Protein AF-A0A6F9AV21-F1 (afdb_monomer_lite)

Structure (mmCIF, N/CA/C/O backbone):
data_AF-A0A6F9AV21-F1
#
_entry.id   AF-A0A6F9AV21-F1
#
loop_
_atom_site.group_PDB
_atom_site.id
_atom_site.type_symbol
_atom_site.label_atom_id
_atom_site.label_alt_id
_atom_site.label_comp_id
_atom_site.label_asym_id
_atom_site.label_entity_id
_atom_site.label_seq_id
_atom_site.pdbx_PDB_ins_code
_atom_site.Cartn_x
_atom_site.Cartn_y
_atom_site.Cartn_z
_atom_site.occupancy
_atom_site.B_iso_or_equiv
_atom_site.auth_seq_id
_atom_site.auth_comp_id
_atom_site.auth_asym_id
_atom_site.auth_atom_id
_atom_site.pdbx_PDB_model_num
ATOM 1 N N . MET A 1 1 ? -43.110 -7.320 54.126 1.00 78.69 1 MET A N 1
ATOM 2 C CA . MET A 1 1 ? -41.874 -6.763 53.554 1.00 78.69 1 MET A CA 1
ATOM 3 C C . MET A 1 1 ? -41.654 -5.398 54.176 1.00 78.69 1 MET A C 1
ATOM 5 O O . MET A 1 1 ? -42.563 -4.575 54.116 1.00 78.69 1 MET A O 1
ATOM 9 N N . SER A 1 2 ? -40.534 -5.196 54.860 1.00 97.38 2 SER A N 1
ATOM 10 C CA . SER A 1 2 ? -40.209 -3.918 55.500 1.00 97.38 2 SER A CA 1
ATOM 11 C C . SER A 1 2 ? -39.688 -2.902 54.476 1.00 97.38 2 SER A C 1
ATOM 13 O O . SER A 1 2 ? -39.210 -3.271 53.403 1.00 97.38 2 SER A O 1
ATOM 15 N N . LEU A 1 3 ? -39.751 -1.610 54.810 1.00 96.94 3 LEU A N 1
ATOM 16 C CA . LEU A 1 3 ? -39.153 -0.553 53.987 1.00 96.94 3 LEU A CA 1
ATOM 17 C C . LEU A 1 3 ? -37.653 -0.802 53.744 1.00 96.94 3 LEU A C 1
ATOM 19 O O . LEU A 1 3 ? -37.166 -0.593 52.637 1.00 96.94 3 LEU A O 1
ATOM 23 N N . LEU A 1 4 ? -36.947 -1.296 54.763 1.00 97.00 4 LEU A N 1
ATOM 24 C CA . LEU A 1 4 ? -35.523 -1.614 54.685 1.00 97.00 4 LEU A CA 1
ATOM 25 C C . LEU A 1 4 ? -35.242 -2.749 53.687 1.00 97.00 4 LEU A C 1
ATOM 27 O O . LEU A 1 4 ? -34.325 -2.646 52.880 1.00 97.00 4 LEU A O 1
ATOM 31 N N . GLU A 1 5 ? -36.057 -3.808 53.695 1.00 97.06 5 GLU A N 1
ATOM 32 C CA . GLU A 1 5 ? -35.946 -4.901 52.716 1.00 97.06 5 GLU A CA 1
ATOM 33 C C . GLU A 1 5 ? -36.140 -4.395 51.282 1.00 97.06 5 GLU A C 1
ATOM 35 O O . GLU A 1 5 ? -35.389 -4.768 50.385 1.00 97.06 5 GLU A O 1
ATOM 40 N N . MET A 1 6 ? -37.111 -3.505 51.061 1.00 97.75 6 MET A N 1
ATOM 41 C CA . MET A 1 6 ? -37.346 -2.914 49.743 1.00 97.75 6 MET A CA 1
ATOM 42 C C . MET A 1 6 ? -36.162 -2.057 49.282 1.00 97.75 6 MET A C 1
ATOM 44 O O . MET A 1 6 ? -35.741 -2.170 48.133 1.00 97.75 6 MET A O 1
ATOM 48 N N . GLN A 1 7 ? -35.598 -1.236 50.171 1.00 97.81 7 GLN A N 1
ATOM 49 C CA . GLN A 1 7 ? -34.411 -0.431 49.872 1.00 97.81 7 GLN A CA 1
ATOM 50 C C . GLN A 1 7 ? -33.212 -1.310 49.506 1.00 97.81 7 GLN A C 1
ATOM 52 O O . GLN A 1 7 ? -32.569 -1.060 48.489 1.00 97.81 7 GLN A O 1
ATOM 57 N N . ASN A 1 8 ? -32.959 -2.377 50.267 1.00 98.00 8 ASN A N 1
ATOM 58 C CA . ASN A 1 8 ? -31.874 -3.315 49.978 1.00 98.00 8 ASN A CA 1
ATOM 59 C C . ASN A 1 8 ? -32.056 -4.005 48.620 1.00 98.00 8 ASN A C 1
ATOM 61 O O . ASN A 1 8 ? -31.099 -4.111 47.857 1.00 98.00 8 ASN A O 1
ATOM 65 N N . ASN A 1 9 ? -33.284 -4.410 48.281 1.00 97.69 9 ASN A N 1
ATOM 66 C CA . ASN A 1 9 ? -33.585 -5.011 46.981 1.00 97.69 9 ASN A CA 1
ATOM 67 C C . ASN A 1 9 ? -33.340 -4.033 45.823 1.00 97.69 9 ASN A C 1
ATOM 69 O O . ASN A 1 9 ? -32.794 -4.424 44.793 1.00 97.69 9 ASN A O 1
ATOM 73 N N . ILE A 1 10 ? -33.718 -2.760 45.992 1.00 98.06 10 ILE A N 1
ATOM 74 C CA . ILE A 1 10 ? -33.465 -1.712 44.994 1.00 98.06 10 ILE A CA 1
ATOM 75 C C . ILE A 1 10 ? -31.961 -1.502 44.816 1.00 98.06 10 ILE A C 1
ATOM 77 O O . ILE A 1 10 ? -31.485 -1.483 43.683 1.00 98.06 10 ILE A O 1
ATOM 81 N N . VAL A 1 11 ? -31.212 -1.377 45.916 1.00 98.38 11 VAL A N 1
ATOM 82 C CA . VAL A 1 11 ? -29.755 -1.196 45.872 1.00 98.38 11 VAL A CA 1
ATOM 83 C C . VAL A 1 11 ? -29.091 -2.381 45.174 1.00 98.38 11 VAL A C 1
ATOM 85 O O . VAL A 1 11 ? -28.347 -2.163 44.227 1.00 98.38 11 VAL A O 1
ATOM 88 N N . MET A 1 12 ? -29.424 -3.620 45.547 1.00 98.38 12 MET A N 1
ATOM 89 C CA . MET A 1 12 ? -28.892 -4.817 44.885 1.00 98.38 12 MET A CA 1
ATOM 90 C C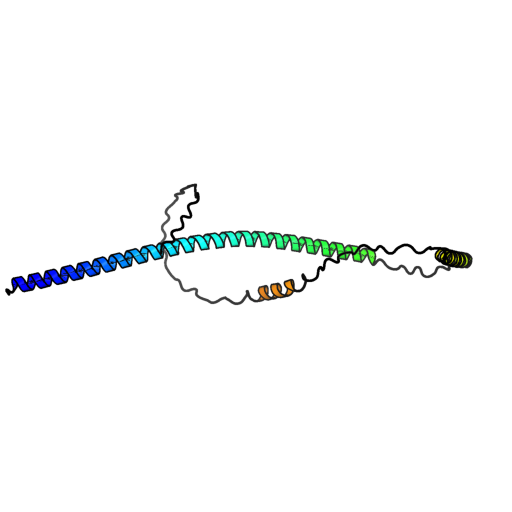 . MET A 1 12 ? -29.169 -4.834 43.380 1.00 98.38 12 MET A C 1
ATOM 92 O O . MET A 1 12 ? -28.268 -5.125 42.596 1.00 98.38 12 MET A O 1
ATOM 96 N N . LEU A 1 13 ? -30.404 -4.528 42.968 1.00 98.44 13 LEU A N 1
ATOM 97 C CA . LEU A 1 13 ? -30.773 -4.528 41.554 1.00 98.44 13 LEU A CA 1
ATOM 98 C C . LEU A 1 13 ? -30.010 -3.453 40.772 1.00 98.44 13 LEU A C 1
ATOM 100 O O . LEU A 1 13 ? -29.558 -3.710 39.657 1.00 98.44 13 LEU A O 1
ATOM 104 N N . LEU A 1 14 ? -29.869 -2.257 41.348 1.00 98.44 14 LEU A N 1
ATOM 105 C CA . LEU A 1 14 ? -29.117 -1.169 40.731 1.00 98.44 14 LEU A CA 1
ATOM 106 C C . LEU A 1 14 ? -27.631 -1.507 40.631 1.00 98.44 14 LEU A C 1
ATOM 108 O O . LEU A 1 14 ? -27.069 -1.325 39.558 1.00 98.44 14 LEU A O 1
ATOM 112 N N . THR A 1 15 ? -27.024 -2.049 41.689 1.00 98.50 15 THR A N 1
ATOM 113 C CA . THR A 1 15 ? -25.628 -2.506 41.672 1.00 98.50 15 THR A CA 1
ATOM 114 C C . THR A 1 15 ? -25.417 -3.553 40.582 1.00 98.50 15 THR A C 1
ATOM 116 O O . THR A 1 15 ? -24.587 -3.343 39.707 1.00 98.50 15 THR A O 1
ATOM 119 N N . ALA A 1 16 ? -26.258 -4.591 40.520 1.00 98.38 16 ALA A N 1
ATOM 120 C CA . ALA A 1 16 ? -26.156 -5.617 39.481 1.00 98.38 16 ALA A CA 1
ATOM 121 C C . ALA A 1 16 ? -26.284 -5.040 38.058 1.00 98.38 16 ALA A C 1
ATOM 123 O O . ALA A 1 16 ? -25.576 -5.456 37.144 1.00 98.38 16 ALA A O 1
ATOM 124 N N . LYS A 1 17 ? -27.171 -4.055 37.854 1.00 98.44 17 LYS A N 1
ATOM 125 C CA . LYS A 1 17 ? -27.321 -3.373 36.559 1.00 98.44 17 LYS A CA 1
ATOM 126 C C . LYS A 1 17 ? -26.163 -2.433 36.231 1.00 98.44 17 LYS A C 1
ATOM 128 O O . LYS A 1 17 ? -25.897 -2.211 35.051 1.00 98.44 17 LYS A O 1
ATOM 133 N N . MET A 1 18 ? -25.519 -1.847 37.236 1.00 98.56 18 MET A N 1
ATOM 134 C CA . MET A 1 18 ? -24.313 -1.041 37.058 1.00 98.56 18 MET A CA 1
ATOM 135 C C . MET A 1 18 ? -23.135 -1.922 36.653 1.00 98.56 18 MET A C 1
ATOM 137 O O . MET A 1 18 ? -22.461 -1.577 35.686 1.00 98.56 18 MET A O 1
ATOM 141 N N . ASP A 1 19 ? -22.961 -3.067 37.311 1.00 98.38 19 ASP A N 1
ATOM 142 C CA . ASP A 1 19 ? -21.905 -4.035 37.003 1.00 98.38 19 ASP A CA 1
ATOM 143 C C . ASP A 1 19 ? -22.076 -4.594 35.581 1.00 98.38 19 ASP A C 1
ATOM 145 O O . ASP A 1 19 ? -21.169 -4.484 34.764 1.00 98.38 19 ASP A O 1
ATOM 149 N N . GLU A 1 20 ? -23.288 -5.033 35.211 1.00 98.62 20 GLU A N 1
ATOM 150 C CA . GLU A 1 20 ? -23.596 -5.517 33.851 1.00 98.62 20 GLU A CA 1
ATOM 151 C C . GLU A 1 20 ? -23.260 -4.474 32.765 1.00 98.62 20 GLU A C 1
ATOM 153 O O . GLU A 1 20 ? -22.765 -4.803 31.684 1.00 98.62 20 GLU A O 1
ATOM 158 N N . ARG A 1 21 ? -23.524 -3.189 33.039 1.00 98.31 21 ARG A N 1
ATOM 159 C CA . ARG A 1 21 ? -23.184 -2.097 32.114 1.00 98.31 21 ARG A CA 1
ATOM 160 C C . ARG A 1 21 ? -21.688 -1.811 32.076 1.00 98.31 21 ARG A C 1
ATOM 162 O O . ARG A 1 21 ? -21.190 -1.472 31.003 1.00 98.31 21 ARG A O 1
ATOM 169 N N . ALA A 1 22 ? -21.003 -1.895 33.213 1.00 98.62 22 ALA A N 1
ATOM 170 C CA . ALA A 1 22 ? -19.563 -1.696 33.300 1.00 98.62 22 ALA A CA 1
ATOM 171 C C . ALA A 1 22 ? -18.825 -2.778 32.501 1.00 98.62 22 ALA A C 1
ATOM 173 O O . ALA A 1 22 ? -18.025 -2.433 31.631 1.00 98.62 22 ALA A O 1
ATOM 174 N N . ASP A 1 23 ? -19.200 -4.045 32.685 1.00 98.25 23 ASP A N 1
ATOM 175 C CA . ASP A 1 23 ? -18.655 -5.185 31.941 1.00 98.25 23 ASP A CA 1
ATOM 176 C C . ASP A 1 23 ? -18.888 -5.021 30.430 1.00 98.25 23 ASP A C 1
ATOM 178 O O . ASP A 1 23 ? -17.973 -5.146 29.613 1.00 98.25 23 ASP A O 1
ATOM 182 N N . GLY A 1 24 ? -20.113 -4.647 30.036 1.00 98.56 24 GLY A N 1
ATOM 183 C CA . GLY A 1 24 ? -20.448 -4.407 28.632 1.00 98.56 24 GLY A CA 1
ATOM 184 C C . GLY A 1 24 ? -19.649 -3.259 27.998 1.00 98.56 24 GLY A C 1
ATOM 185 O O . GLY A 1 24 ? -19.309 -3.317 26.810 1.00 98.56 24 GLY A O 1
ATOM 186 N N . LEU A 1 25 ? -19.334 -2.217 28.774 1.00 98.62 25 LEU A N 1
ATOM 187 C CA . LEU A 1 25 ? -18.497 -1.108 28.321 1.00 98.62 25 LEU A CA 1
ATOM 188 C C . LEU A 1 25 ? -17.034 -1.536 28.185 1.00 98.62 25 LEU A C 1
ATOM 190 O O . LEU A 1 25 ? -16.413 -1.223 27.168 1.00 98.62 25 LEU A O 1
ATOM 194 N N . GLU A 1 26 ? -16.499 -2.275 29.156 1.00 98.62 26 GLU A N 1
ATOM 195 C CA . GLU A 1 26 ? -15.137 -2.813 29.109 1.00 98.62 26 GLU A CA 1
ATOM 196 C C . GLU A 1 26 ? -14.935 -3.698 27.871 1.00 98.62 26 GLU A C 1
ATOM 198 O O . GLU A 1 26 ? -13.984 -3.508 27.108 1.00 98.62 26 GLU A O 1
ATOM 203 N N . ASP A 1 27 ? -15.890 -4.582 27.582 1.00 98.62 27 ASP A N 1
ATOM 204 C CA 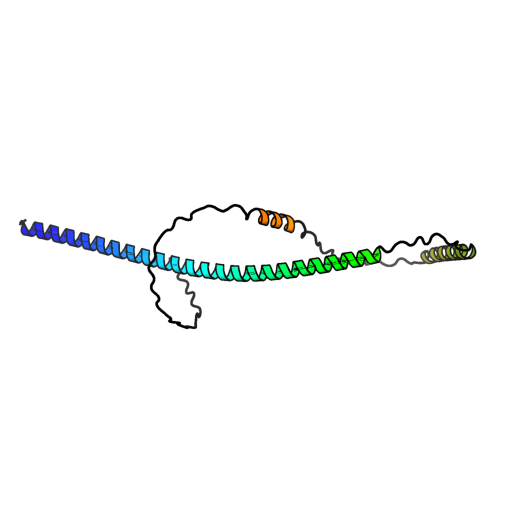. ASP A 1 27 ? -15.866 -5.433 26.393 1.00 98.62 27 ASP A CA 1
ATOM 205 C C . ASP A 1 27 ?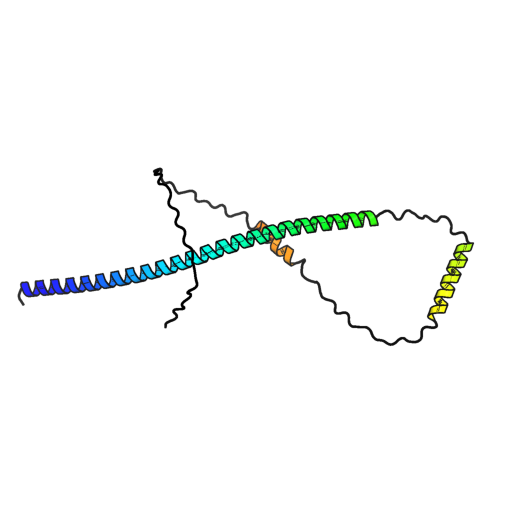 -15.914 -4.647 25.081 1.00 98.62 27 ASP A C 1
ATOM 207 O O . ASP A 1 27 ? -15.299 -5.030 24.077 1.00 98.62 27 ASP A O 1
ATOM 211 N N . MET A 1 28 ? -16.666 -3.549 25.050 1.00 98.69 28 MET A N 1
ATOM 212 C CA . MET A 1 28 ? -16.718 -2.672 23.886 1.00 98.69 28 MET A CA 1
ATOM 213 C C . MET A 1 28 ? -15.394 -1.933 23.687 1.00 98.69 28 MET A C 1
ATOM 215 O O . MET A 1 28 ? -14.875 -1.909 22.569 1.00 98.69 28 MET A O 1
ATOM 219 N N . VAL A 1 29 ? -14.831 -1.377 24.762 1.00 98.69 29 VAL A N 1
ATOM 220 C CA . VAL A 1 29 ? -13.538 -0.683 24.747 1.00 98.69 29 VAL A CA 1
ATOM 221 C C . VAL A 1 29 ? -12.443 -1.637 24.287 1.00 98.69 29 VAL A C 1
ATOM 223 O O . VAL A 1 29 ? -11.738 -1.327 23.330 1.00 98.69 29 VAL A O 1
ATOM 226 N N . ARG A 1 30 ? -12.366 -2.840 24.865 1.00 98.69 30 ARG A N 1
ATOM 227 C CA . ARG A 1 30 ? -11.398 -3.878 24.488 1.00 98.69 30 ARG A CA 1
ATOM 228 C C . ARG A 1 30 ? -11.474 -4.224 23.000 1.00 98.69 30 ARG A C 1
ATOM 230 O O . ARG A 1 30 ? -10.456 -4.205 22.309 1.00 98.69 30 ARG A O 1
ATOM 237 N N . ARG A 1 31 ? -12.679 -4.484 22.477 1.00 98.62 31 ARG A N 1
ATOM 238 C CA . ARG A 1 31 ? -12.877 -4.784 21.046 1.00 98.62 31 ARG A CA 1
ATOM 239 C C . ARG A 1 31 ? -12.484 -3.615 20.145 1.00 98.62 31 ARG A C 1
ATOM 241 O O . ARG A 1 31 ? -11.898 -3.843 19.088 1.00 98.62 31 ARG A O 1
ATOM 248 N N . ASN A 1 32 ? -12.795 -2.384 20.541 1.00 98.69 32 ASN A N 1
ATOM 249 C CA . ASN A 1 32 ? -12.418 -1.199 19.775 1.00 98.69 32 ASN A CA 1
ATOM 250 C C . ASN A 1 32 ? -10.901 -0.990 19.770 1.00 98.69 32 ASN A C 1
ATOM 252 O O . ASN A 1 32 ? -10.346 -0.742 18.704 1.00 98.69 32 ASN A O 1
ATOM 256 N N . THR A 1 33 ? -10.221 -1.176 20.902 1.00 98.75 33 THR A N 1
ATOM 257 C CA . THR A 1 33 ? -8.755 -1.113 20.985 1.00 98.75 33 THR A CA 1
ATOM 258 C C . THR A 1 33 ? -8.103 -2.113 20.032 1.00 98.75 33 THR A C 1
ATOM 260 O O . THR A 1 33 ? -7.281 -1.720 19.207 1.00 98.75 33 THR A O 1
ATOM 263 N N . MET A 1 34 ? -8.543 -3.377 20.045 1.00 98.44 34 MET A N 1
ATOM 264 C CA . MET A 1 34 ? -8.014 -4.407 19.139 1.00 98.44 34 MET A CA 1
ATOM 265 C C . MET A 1 34 ? -8.216 -4.053 17.657 1.00 98.44 34 MET A C 1
ATOM 267 O O . MET A 1 34 ? -7.316 -4.247 16.840 1.00 98.44 34 MET A O 1
ATOM 271 N N . LYS A 1 35 ? -9.388 -3.513 17.293 1.00 98.75 35 LYS A N 1
ATOM 272 C CA . LYS A 1 35 ? -9.663 -3.065 15.917 1.00 98.75 35 LYS A CA 1
ATOM 273 C C . LYS A 1 35 ? -8.767 -1.897 15.510 1.00 98.75 35 LYS A C 1
ATOM 275 O O . LYS A 1 35 ? -8.217 -1.921 14.413 1.00 98.75 35 LYS A O 1
ATOM 280 N N . THR A 1 36 ? -8.590 -0.909 16.385 1.00 98.69 36 THR A N 1
ATOM 281 C CA . THR A 1 36 ? -7.701 0.234 16.144 1.00 98.69 36 THR A CA 1
ATOM 282 C C . THR A 1 36 ? -6.256 -0.219 15.948 1.00 98.69 36 THR A C 1
ATOM 284 O O . THR A 1 36 ? -5.601 0.223 15.009 1.00 98.69 36 THR A O 1
ATOM 287 N N . GLU A 1 37 ? -5.762 -1.156 16.759 1.00 98.69 37 GLU A N 1
ATOM 288 C CA . GLU A 1 37 ? -4.418 -1.720 16.589 1.00 98.69 37 GLU A CA 1
ATOM 289 C C . GLU A 1 37 ? -4.251 -2.467 15.260 1.00 98.69 37 GLU A C 1
ATOM 291 O O . GLU A 1 37 ? -3.222 -2.327 14.595 1.00 98.69 37 GLU A O 1
ATOM 296 N N . ALA A 1 38 ? -5.255 -3.242 14.844 1.00 98.56 38 ALA A N 1
ATOM 297 C CA . ALA A 1 38 ? -5.236 -3.933 13.555 1.00 98.56 38 ALA A CA 1
ATOM 298 C C . ALA A 1 38 ? -5.226 -2.946 12.373 1.00 98.56 38 ALA A C 1
ATOM 300 O O . ALA A 1 38 ? -4.477 -3.137 11.408 1.00 98.56 38 ALA A O 1
ATOM 301 N N . ILE A 1 39 ? -6.011 -1.868 12.465 1.00 98.69 39 ILE A N 1
ATOM 302 C CA . ILE A 1 39 ? -6.018 -0.785 11.474 1.00 98.69 39 ILE A CA 1
ATOM 303 C C . ILE A 1 39 ? -4.649 -0.101 11.430 1.00 98.69 39 ILE A C 1
ATOM 305 O O . ILE A 1 39 ? -4.093 0.038 10.345 1.00 98.69 39 ILE A O 1
ATOM 309 N N . ASN A 1 40 ? -4.062 0.246 12.579 1.00 98.62 40 ASN A N 1
ATOM 310 C CA . ASN A 1 40 ? -2.742 0.882 12.643 1.00 98.62 40 ASN A CA 1
ATOM 311 C C . ASN A 1 40 ? -1.661 0.024 11.973 1.00 98.62 40 ASN A C 1
ATOM 313 O O . ASN A 1 40 ? -0.922 0.519 11.128 1.00 98.62 40 ASN A O 1
ATOM 317 N N . LYS A 1 41 ? -1.630 -1.286 12.256 1.00 98.69 41 LYS A N 1
ATOM 318 C CA . LYS A 1 41 ? -0.698 -2.218 11.595 1.00 98.69 41 LYS A CA 1
ATOM 319 C C . LYS A 1 41 ? -0.895 -2.263 10.077 1.00 98.69 41 LYS A C 1
ATOM 321 O O . LYS A 1 41 ? 0.080 -2.327 9.332 1.00 98.69 41 LYS A O 1
ATOM 326 N N . SER A 1 42 ? -2.145 -2.218 9.617 1.00 98.69 42 SER A N 1
ATOM 327 C CA . SER A 1 42 ? -2.469 -2.210 8.185 1.00 98.69 42 SER A CA 1
ATOM 328 C C . SER A 1 42 ? -2.021 -0.909 7.512 1.00 98.69 42 SER A C 1
ATOM 330 O O . SER A 1 42 ? -1.452 -0.943 6.423 1.00 98.69 42 SER A O 1
ATOM 332 N N . VAL A 1 43 ? -2.218 0.235 8.174 1.00 98.69 43 VAL A N 1
ATOM 333 C CA . VAL A 1 43 ? -1.757 1.550 7.704 1.00 98.69 43 VAL A CA 1
ATOM 334 C C . VAL A 1 43 ? -0.231 1.599 7.623 1.00 98.69 43 VAL A C 1
ATOM 336 O O . VAL A 1 43 ? 0.307 2.043 6.609 1.00 98.69 43 VAL A O 1
ATOM 339 N N . ASP A 1 44 ? 0.471 1.094 8.638 1.00 98.50 44 ASP A N 1
ATOM 340 C CA . ASP A 1 44 ? 1.936 1.026 8.646 1.00 98.50 44 ASP A CA 1
ATOM 341 C C . ASP A 1 44 ? 2.473 0.164 7.499 1.00 98.50 44 ASP A C 1
ATOM 343 O O . ASP A 1 44 ? 3.432 0.550 6.824 1.00 98.50 44 ASP A O 1
ATOM 347 N N . PHE A 1 45 ? 1.833 -0.981 7.241 1.00 98.62 45 PHE A N 1
ATOM 348 C CA . PHE A 1 45 ? 2.176 -1.855 6.121 1.00 98.62 45 PHE A CA 1
ATOM 349 C C . PHE A 1 45 ? 1.990 -1.146 4.773 1.00 98.62 45 PHE A C 1
ATOM 351 O O . PHE A 1 45 ? 2.936 -1.060 3.990 1.00 98.62 45 PHE A O 1
ATOM 358 N N . ILE A 1 46 ? 0.811 -0.565 4.528 1.00 98.69 46 ILE A N 1
ATOM 359 C CA . ILE A 1 46 ? 0.509 0.158 3.281 1.00 98.69 46 ILE A CA 1
ATOM 360 C C . ILE A 1 46 ? 1.474 1.336 3.086 1.00 98.69 46 ILE A C 1
ATOM 362 O O . ILE A 1 46 ? 1.965 1.564 1.983 1.00 98.69 46 ILE A O 1
ATOM 366 N N . SER A 1 47 ? 1.796 2.067 4.155 1.00 98.69 47 SER A N 1
ATOM 367 C CA . SER A 1 47 ? 2.778 3.157 4.127 1.00 98.69 47 SER A CA 1
ATOM 368 C C . SER A 1 47 ? 4.173 2.667 3.717 1.00 98.69 47 SER A C 1
ATOM 370 O O . SER A 1 47 ? 4.874 3.346 2.961 1.00 98.69 47 SER A O 1
ATOM 372 N N . GLY A 1 48 ? 4.571 1.475 4.171 1.00 98.62 48 GLY A N 1
ATOM 373 C CA . GLY A 1 48 ? 5.786 0.793 3.726 1.00 98.62 48 GLY A CA 1
ATOM 374 C C . GLY A 1 48 ? 5.770 0.487 2.226 1.00 98.62 48 GLY A C 1
ATOM 375 O O . GLY A 1 48 ? 6.681 0.906 1.511 1.00 98.62 48 GLY A O 1
ATOM 376 N N . GLU A 1 49 ? 4.708 -0.152 1.738 1.00 98.62 49 GLU A N 1
ATOM 377 C CA . GLU A 1 49 ? 4.552 -0.513 0.322 1.00 98.62 49 GLU A CA 1
ATOM 378 C C . GLU A 1 49 ? 4.560 0.716 -0.598 1.00 98.62 49 GLU A C 1
ATOM 380 O O . GLU A 1 49 ? 5.243 0.731 -1.622 1.00 98.62 49 GLU A O 1
ATOM 385 N N . VAL A 1 50 ? 3.884 1.802 -0.205 1.00 98.62 50 VAL A N 1
ATOM 386 C CA . VAL A 1 50 ? 3.880 3.067 -0.960 1.00 98.62 50 VAL A CA 1
ATOM 387 C C . VAL A 1 50 ? 5.285 3.669 -1.058 1.00 98.62 50 VAL A C 1
ATOM 389 O O . VAL A 1 50 ? 5.659 4.203 -2.105 1.00 98.62 50 VAL A O 1
ATOM 392 N N . LYS A 1 51 ? 6.095 3.585 0.006 1.00 98.69 51 LYS A N 1
ATOM 393 C CA . LYS A 1 51 ? 7.487 4.064 -0.021 1.00 98.69 51 LYS A CA 1
ATOM 394 C C . LYS A 1 51 ? 8.349 3.228 -0.965 1.00 98.69 51 LYS A C 1
ATOM 396 O O . LYS A 1 51 ? 9.120 3.811 -1.730 1.00 98.69 51 LYS A O 1
ATOM 401 N N . THR A 1 52 ? 8.198 1.905 -0.940 1.00 98.50 52 THR A N 1
ATOM 402 C CA . THR A 1 52 ? 8.889 0.989 -1.860 1.00 98.50 52 THR A CA 1
ATOM 403 C C . THR A 1 52 ? 8.507 1.294 -3.306 1.00 98.50 52 THR A C 1
ATOM 405 O O . THR A 1 52 ? 9.383 1.588 -4.120 1.00 98.50 52 THR A O 1
ATOM 408 N N . LEU A 1 53 ? 7.206 1.374 -3.601 1.00 98.69 53 LEU A N 1
ATOM 409 C CA . LEU A 1 53 ? 6.694 1.684 -4.935 1.00 98.69 53 LEU A CA 1
ATOM 410 C C . LEU A 1 53 ? 7.202 3.038 -5.448 1.00 98.69 53 LEU A C 1
ATOM 412 O O . LEU A 1 53 ? 7.603 3.160 -6.603 1.00 98.69 53 LEU A O 1
ATOM 416 N N . LYS A 1 54 ? 7.254 4.060 -4.584 1.00 98.69 54 LYS A N 1
ATOM 417 C CA . LYS A 1 54 ? 7.821 5.371 -4.931 1.00 98.69 54 LYS A CA 1
ATOM 418 C C . LYS A 1 54 ? 9.312 5.285 -5.272 1.00 98.69 54 LYS A C 1
ATOM 420 O O . LYS A 1 54 ? 9.776 6.028 -6.135 1.00 98.69 54 LYS A O 1
ATOM 425 N N . SER A 1 55 ? 10.074 4.422 -4.599 1.00 98.62 55 SER A N 1
ATOM 426 C CA . SER A 1 55 ? 11.485 4.196 -4.930 1.00 98.62 55 SER A CA 1
ATOM 427 C C . SER A 1 55 ? 11.638 3.511 -6.284 1.00 98.62 55 SER A C 1
ATOM 429 O O . SER A 1 55 ? 12.469 3.943 -7.080 1.00 98.62 55 SER A O 1
ATOM 431 N N . ASP A 1 56 ? 10.828 2.495 -6.567 1.00 98.44 56 ASP A N 1
ATOM 432 C CA . ASP A 1 56 ? 10.888 1.771 -7.836 1.00 98.44 56 ASP A CA 1
ATOM 433 C C . ASP A 1 56 ? 10.423 2.632 -9.010 1.00 98.44 56 ASP A C 1
ATOM 435 O O . ASP A 1 56 ? 11.073 2.638 -10.053 1.00 98.44 56 ASP A O 1
ATOM 439 N N . MET A 1 57 ? 9.394 3.460 -8.816 1.00 98.56 57 MET A N 1
ATOM 440 C CA . MET A 1 57 ? 8.952 4.434 -9.817 1.00 98.56 57 MET A CA 1
ATOM 441 C C . MET A 1 57 ? 10.079 5.397 -10.212 1.00 98.56 57 MET A C 1
ATOM 443 O O . MET A 1 57 ? 10.276 5.640 -11.398 1.00 98.56 57 MET A O 1
ATOM 447 N N . LYS A 1 58 ? 10.875 5.879 -9.247 1.00 98.62 58 LYS A N 1
ATOM 448 C CA . LYS A 1 58 ? 12.054 6.712 -9.541 1.00 98.62 58 LYS A CA 1
ATOM 449 C C . LYS A 1 58 ? 13.128 5.964 -10.333 1.00 98.62 58 LYS A C 1
ATOM 451 O O . LYS A 1 58 ? 13.766 6.559 -11.191 1.00 98.62 58 LYS A O 1
ATOM 456 N N . LYS A 1 59 ? 13.351 4.673 -10.059 1.00 98.56 59 LYS A N 1
ATOM 457 C CA . LYS A 1 59 ? 14.310 3.861 -10.833 1.00 98.56 59 LYS A CA 1
ATOM 458 C C . LYS A 1 59 ? 13.844 3.704 -12.279 1.00 98.56 59 LYS A C 1
ATOM 460 O O . LYS A 1 59 ? 14.646 3.853 -13.193 1.00 98.56 59 LYS A O 1
ATOM 465 N N . VAL A 1 60 ? 12.555 3.425 -12.477 1.00 98.62 60 VAL A N 1
ATOM 466 C CA . VAL A 1 60 ? 11.953 3.318 -13.812 1.00 98.62 60 VAL A CA 1
ATOM 467 C C . VAL A 1 60 ? 12.045 4.647 -14.556 1.00 98.62 60 VAL A C 1
ATOM 469 O O . VAL A 1 60 ? 12.428 4.651 -15.718 1.00 98.62 60 VAL A O 1
ATOM 472 N N . GLU A 1 61 ? 11.772 5.768 -13.888 1.00 98.69 61 GLU A N 1
ATOM 473 C CA . GLU A 1 61 ? 11.902 7.109 -14.469 1.00 98.69 61 GLU A CA 1
ATOM 474 C C . GLU A 1 61 ? 13.320 7.375 -14.998 1.00 98.69 61 GLU A C 1
ATOM 476 O O . GLU A 1 61 ? 13.471 7.807 -16.138 1.00 98.69 61 GLU A O 1
ATOM 481 N N . VAL A 1 62 ? 14.357 7.032 -14.225 1.00 98.62 62 VAL A N 1
ATOM 482 C CA . VAL A 1 62 ? 15.760 7.145 -14.668 1.00 98.62 62 VAL A CA 1
ATOM 483 C C . VAL A 1 62 ? 16.038 6.260 -15.887 1.00 98.62 62 VAL A C 1
ATOM 485 O O . VAL A 1 62 ? 16.614 6.730 -16.864 1.00 98.62 62 VAL A O 1
ATOM 488 N N . ILE A 1 63 ? 15.591 5.000 -15.874 1.00 98.56 63 ILE A N 1
ATOM 489 C CA . ILE A 1 63 ? 15.773 4.081 -17.012 1.00 98.56 63 ILE A CA 1
ATOM 490 C C . ILE A 1 63 ? 15.078 4.619 -18.271 1.00 98.56 63 ILE A C 1
ATOM 492 O O . ILE A 1 63 ? 15.631 4.525 -19.367 1.00 98.56 63 ILE A O 1
ATOM 496 N N . CYS A 1 64 ? 13.877 5.186 -18.132 1.00 98.19 64 CYS A N 1
ATOM 497 C CA . CYS A 1 64 ? 13.164 5.804 -19.246 1.00 98.19 64 CYS A CA 1
ATOM 498 C C . CYS A 1 64 ? 13.956 6.978 -19.828 1.00 98.19 64 CYS A C 1
ATOM 500 O O . CYS A 1 64 ? 14.168 6.999 -21.035 1.00 98.19 64 CYS A O 1
ATOM 502 N N . GLN A 1 65 ? 14.469 7.881 -18.987 1.00 98.56 65 GLN A N 1
ATOM 503 C CA . GLN A 1 65 ? 15.294 9.013 -19.431 1.00 98.56 65 GLN A CA 1
ATOM 504 C C . GLN A 1 65 ? 16.562 8.554 -20.169 1.00 98.56 65 GLN A C 1
ATOM 506 O O . GLN A 1 65 ? 16.894 9.077 -21.232 1.00 98.56 65 GLN A O 1
ATOM 511 N N . GLU A 1 66 ? 17.257 7.537 -19.652 1.00 98.62 66 GLU A N 1
ATOM 512 C CA . GLU A 1 66 ? 18.433 6.967 -20.321 1.00 98.62 66 GLU A CA 1
ATOM 513 C C . GLU A 1 66 ? 18.089 6.351 -21.684 1.00 98.62 66 GLU A C 1
ATOM 515 O O . GLU A 1 66 ? 18.864 6.453 -22.638 1.00 98.62 66 GLU A O 1
ATOM 520 N N . ASN A 1 67 ? 16.939 5.685 -21.788 1.00 98.38 67 ASN A N 1
ATOM 521 C CA . ASN A 1 67 ? 16.489 5.082 -23.036 1.00 98.38 67 ASN A CA 1
ATOM 522 C C . ASN A 1 67 ? 16.047 6.137 -24.051 1.00 98.38 67 ASN A C 1
ATOM 524 O O . ASN A 1 67 ? 16.397 6.010 -25.220 1.00 98.38 67 ASN A O 1
ATOM 528 N N . GLU A 1 68 ? 15.344 7.185 -23.620 1.00 98.56 68 GLU A N 1
ATOM 529 C CA . GLU A 1 68 ? 14.992 8.334 -24.462 1.00 98.56 68 GLU A CA 1
ATOM 530 C C . GLU A 1 68 ? 16.247 8.978 -25.058 1.00 98.56 68 GLU A C 1
ATOM 532 O O . GLU A 1 68 ? 16.312 9.204 -26.267 1.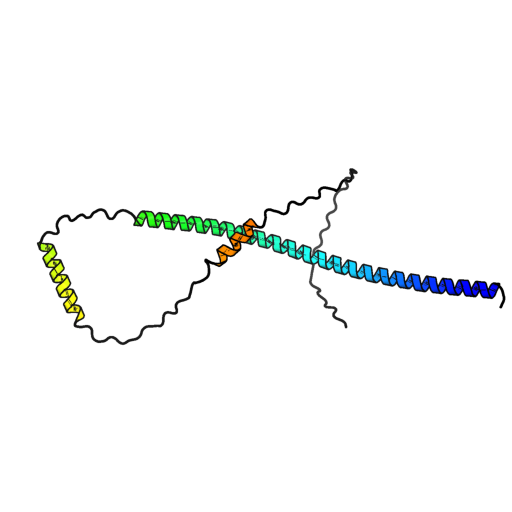00 98.56 68 GLU A O 1
ATOM 537 N N . GLN A 1 69 ? 17.290 9.174 -24.244 1.00 98.56 69 GLN A N 1
ATOM 538 C CA . GLN A 1 69 ? 18.569 9.685 -24.728 1.00 98.56 69 GLN A CA 1
ATOM 539 C C . GLN A 1 69 ? 19.214 8.744 -25.760 1.00 98.56 69 GLN A C 1
ATOM 541 O O . GLN A 1 69 ? 19.637 9.194 -26.824 1.00 98.56 69 GLN A O 1
ATOM 546 N N . LYS A 1 70 ? 19.270 7.434 -25.484 1.00 98.50 70 LYS A N 1
ATOM 547 C CA . LYS A 1 70 ? 19.838 6.447 -26.423 1.00 98.50 70 LYS A CA 1
ATOM 548 C C . LYS A 1 70 ? 19.067 6.387 -27.740 1.00 98.50 70 LYS A C 1
ATOM 550 O O . LYS A 1 70 ? 19.686 6.230 -28.790 1.00 98.50 70 LYS A O 1
ATOM 555 N N . VAL A 1 71 ? 17.739 6.493 -27.694 1.00 98.56 71 VAL A N 1
ATOM 556 C CA . VAL A 1 71 ? 16.895 6.540 -28.895 1.00 98.56 71 VAL A CA 1
ATOM 557 C C . VAL A 1 71 ? 17.235 7.780 -29.713 1.00 98.56 71 VAL A C 1
ATOM 559 O O . VAL A 1 71 ? 17.565 7.629 -30.885 1.00 98.56 71 VAL A O 1
ATOM 562 N N . ALA A 1 72 ? 17.286 8.962 -29.094 1.00 98.38 72 ALA A N 1
ATOM 563 C CA . ALA A 1 72 ? 17.659 10.197 -29.785 1.00 98.38 72 ALA A CA 1
ATOM 564 C C . ALA A 1 72 ? 19.066 10.117 -30.419 1.00 98.38 72 ALA A C 1
ATOM 566 O O . ALA A 1 72 ? 19.276 10.550 -31.552 1.00 98.38 72 ALA A O 1
ATOM 567 N N . GLU A 1 73 ? 20.039 9.510 -29.728 1.00 98.44 73 GLU A N 1
ATOM 568 C CA . GLU A 1 73 ? 21.384 9.281 -30.274 1.00 98.44 73 GLU A CA 1
ATOM 569 C C . GLU A 1 73 ? 21.385 8.333 -31.484 1.00 98.44 73 GLU A C 1
ATOM 571 O O . GLU A 1 73 ? 22.145 8.536 -32.436 1.00 98.44 73 GLU A O 1
ATOM 576 N N . LEU A 1 74 ? 20.571 7.275 -31.454 1.00 98.00 74 LEU A N 1
ATOM 577 C CA . LEU A 1 74 ? 20.446 6.330 -32.563 1.00 98.00 74 LEU A CA 1
ATOM 578 C C . LEU A 1 74 ? 19.713 6.949 -33.754 1.00 98.00 74 LEU A C 1
ATOM 580 O O . LEU A 1 74 ? 20.167 6.775 -34.882 1.00 98.00 74 LEU A O 1
ATOM 584 N N . GLU A 1 75 ? 18.643 7.705 -33.516 1.00 98.00 75 GLU A N 1
ATOM 585 C CA . GLU A 1 75 ? 17.929 8.465 -34.547 1.00 98.00 75 GLU A CA 1
ATOM 586 C C . GLU A 1 75 ? 18.870 9.441 -35.258 1.00 98.00 75 GLU A C 1
ATOM 588 O O . GLU A 1 75 ? 18.912 9.477 -36.488 1.00 98.00 75 GLU A O 1
ATOM 593 N N . GLN A 1 76 ? 19.708 10.162 -34.506 1.00 97.81 76 GLN A N 1
ATOM 594 C CA . GLN A 1 76 ? 20.716 11.046 -35.087 1.00 97.81 76 GLN A CA 1
ATOM 595 C C . GLN A 1 76 ? 21.726 10.276 -35.954 1.00 97.81 76 GLN A C 1
ATOM 597 O O . GLN A 1 76 ? 22.025 10.698 -37.070 1.00 97.81 76 GLN A O 1
ATOM 602 N N . LYS A 1 77 ? 22.223 9.124 -35.483 1.00 97.00 77 LYS A N 1
ATOM 603 C CA . LYS A 1 77 ? 23.155 8.281 -36.254 1.00 97.00 77 LYS A CA 1
ATOM 604 C C . LYS A 1 77 ? 22.529 7.741 -37.539 1.00 97.00 77 LYS A C 1
ATOM 606 O O . LYS A 1 77 ? 23.223 7.667 -38.551 1.00 97.00 77 LYS A O 1
ATOM 611 N N . VAL A 1 78 ? 21.250 7.363 -37.504 1.00 96.94 78 VAL A N 1
ATOM 612 C CA . VAL A 1 78 ? 20.504 6.930 -38.695 1.00 96.94 78 VAL A CA 1
ATOM 613 C C . VAL A 1 78 ? 20.371 8.091 -39.676 1.00 96.94 78 VAL A C 1
ATOM 615 O O . VAL A 1 78 ? 20.767 7.936 -40.828 1.00 96.94 78 VAL A O 1
ATOM 618 N N . ASN A 1 79 ? 19.941 9.268 -39.214 1.00 96.00 79 ASN A N 1
ATOM 619 C CA . ASN A 1 79 ? 19.830 10.462 -40.054 1.00 96.00 79 ASN A CA 1
ATOM 620 C C . ASN A 1 79 ? 21.165 10.831 -40.717 1.00 96.00 79 ASN A C 1
ATOM 622 O O . ASN A 1 79 ? 21.208 11.155 -41.904 1.00 96.00 79 ASN A O 1
ATOM 626 N N . ASP A 1 80 ? 22.275 10.769 -39.979 1.00 93.69 80 ASP A N 1
ATOM 627 C CA . ASP A 1 80 ? 23.599 11.036 -40.543 1.00 93.69 80 ASP A CA 1
ATOM 628 C C . ASP A 1 80 ? 23.999 9.974 -41.577 1.00 93.69 80 ASP A C 1
ATOM 630 O O . ASP A 1 80 ? 24.473 10.322 -42.659 1.00 93.69 80 ASP A O 1
ATOM 634 N N . ALA A 1 81 ? 23.760 8.687 -41.301 1.00 92.88 81 ALA A N 1
ATOM 635 C CA . ALA A 1 81 ? 24.036 7.603 -42.244 1.00 92.88 81 ALA A CA 1
ATOM 636 C C . ALA A 1 81 ? 23.201 7.705 -43.532 1.00 92.88 81 ALA A C 1
ATOM 638 O O . ALA A 1 81 ? 23.705 7.392 -44.612 1.00 92.88 81 ALA A O 1
ATOM 639 N N . GLU A 1 82 ? 21.949 8.151 -43.437 1.00 90.94 82 GLU A N 1
ATOM 640 C CA . GLU A 1 82 ? 21.092 8.429 -44.591 1.00 90.94 82 GLU A CA 1
ATOM 641 C C . GLU A 1 82 ? 21.611 9.630 -45.387 1.00 90.94 82 GLU A C 1
ATOM 643 O O . GLU A 1 82 ? 21.745 9.542 -46.605 1.00 90.94 82 GLU A O 1
ATOM 648 N N . ARG A 1 83 ? 22.013 10.723 -44.724 1.00 87.62 83 ARG A N 1
ATOM 649 C CA . ARG A 1 83 ? 22.594 11.898 -45.399 1.00 87.62 83 ARG A CA 1
ATOM 650 C C . ARG A 1 83 ? 23.836 11.560 -46.224 1.00 87.62 83 ARG A C 1
ATOM 652 O O . ARG A 1 83 ? 23.974 12.089 -47.323 1.00 87.62 83 ARG A O 1
ATOM 659 N N . TYR A 1 84 ? 24.714 10.686 -45.729 1.00 79.62 84 TYR A N 1
ATOM 660 C CA . TYR A 1 84 ? 25.901 10.249 -46.478 1.00 79.62 84 TYR A CA 1
ATOM 661 C C . TYR A 1 84 ? 25.580 9.276 -47.620 1.00 79.62 84 TYR A C 1
ATOM 663 O O . TYR A 1 84 ? 26.316 9.232 -48.601 1.00 79.62 84 TYR A O 1
ATOM 671 N N . GLN A 1 85 ? 24.490 8.510 -47.526 1.00 73.31 85 GLN A N 1
ATOM 672 C CA . GLN A 1 85 ? 24.022 7.653 -48.622 1.00 73.31 85 GLN A CA 1
ATOM 673 C C . GLN A 1 85 ? 23.299 8.439 -49.725 1.00 73.31 85 GLN A C 1
ATOM 675 O O . GLN A 1 85 ? 23.244 7.972 -50.858 1.00 73.31 85 GLN A O 1
ATOM 680 N N . VAL A 1 86 ? 22.769 9.624 -49.406 1.00 61.47 86 VAL A N 1
ATOM 681 C CA . VAL A 1 86 ? 22.058 10.516 -50.340 1.00 61.47 86 VAL A CA 1
ATOM 682 C C . VAL A 1 86 ? 23.012 11.505 -51.044 1.00 61.47 86 VAL A C 1
ATOM 684 O O . VAL A 1 86 ? 22.560 12.419 -51.735 1.00 61.47 86 VAL A O 1
ATOM 687 N N . GLU A 1 87 ? 24.339 11.330 -50.950 1.00 58.44 87 GLU A N 1
ATOM 688 C CA . GLU A 1 87 ? 25.223 12.017 -51.899 1.00 58.44 87 GLU A CA 1
ATOM 689 C C . GLU A 1 87 ? 24.906 11.581 -53.330 1.00 58.44 87 GLU A C 1
ATOM 691 O O . GLU A 1 87 ? 24.542 10.428 -53.578 1.00 58.44 87 GLU A O 1
ATOM 696 N N . PRO A 1 88 ? 24.940 12.550 -54.257 1.00 53.81 88 PRO A N 1
ATOM 697 C CA . PRO A 1 88 ? 24.098 12.515 -55.425 1.00 53.81 88 PRO A CA 1
ATOM 698 C C . PRO A 1 88 ? 24.506 11.312 -56.260 1.00 53.81 88 PRO A C 1
ATOM 700 O O . PRO A 1 88 ? 25.696 11.011 -56.396 1.00 53.81 88 PRO A O 1
ATOM 703 N N . GLU A 1 89 ? 23.534 10.695 -56.926 1.00 53.19 89 GLU A N 1
ATOM 704 C CA . GLU A 1 89 ? 23.798 10.253 -58.284 1.00 53.19 89 GLU A CA 1
ATOM 705 C C . GLU A 1 89 ? 24.356 11.481 -59.010 1.00 53.19 89 GLU A C 1
ATOM 707 O O . GLU A 1 89 ? 23.631 12.292 -59.587 1.00 53.19 89 GLU A O 1
ATOM 712 N N . ALA A 1 90 ? 25.676 11.681 -58.903 1.00 50.31 90 ALA A N 1
ATOM 713 C CA . ALA A 1 90 ? 26.430 12.463 -59.835 1.00 50.31 90 ALA A CA 1
ATOM 714 C C . ALA A 1 90 ? 25.887 11.972 -61.165 1.00 50.31 90 ALA A C 1
ATOM 716 O O . ALA A 1 90 ? 25.856 10.750 -61.375 1.00 50.31 90 ALA A O 1
ATOM 717 N N . PRO A 1 91 ? 25.398 12.869 -62.028 1.00 51.38 91 PRO A N 1
ATOM 718 C CA . PRO A 1 91 ? 25.095 12.474 -63.369 1.00 51.38 91 PRO A CA 1
ATOM 719 C C . PRO A 1 91 ? 26.441 12.029 -63.935 1.00 51.38 91 PRO A C 1
ATOM 721 O O . PRO A 1 91 ? 27.194 12.811 -64.515 1.00 51.38 91 PRO A O 1
ATOM 724 N N . TRP A 1 92 ? 26.739 10.736 -63.817 1.00 50.72 92 TRP A N 1
ATOM 725 C CA . TRP A 1 92 ? 27.499 9.986 -64.788 1.00 50.72 92 TRP A CA 1
ATOM 726 C C . TRP A 1 92 ? 26.615 9.950 -66.034 1.00 50.72 92 TRP A C 1
ATOM 728 O O . TRP A 1 92 ? 26.209 8.905 -66.532 1.00 50.72 92 TRP A O 1
ATOM 738 N N . ASN A 1 93 ? 26.301 11.149 -66.528 1.00 49.19 93 ASN A N 1
ATOM 739 C CA . ASN A 1 93 ? 25.964 11.436 -67.886 1.00 49.19 93 ASN A CA 1
ATOM 740 C C . ASN A 1 93 ? 27.148 10.880 -68.651 1.00 49.19 93 ASN A C 1
ATOM 742 O O . ASN A 1 93 ? 28.186 11.529 -68.768 1.00 49.19 93 ASN A O 1
ATOM 746 N N . SER A 1 94 ? 27.002 9.627 -69.073 1.00 50.44 94 SER A N 1
ATOM 747 C CA . SER A 1 94 ? 27.125 9.282 -70.474 1.00 50.44 94 SER A CA 1
ATOM 748 C C . SER A 1 94 ? 28.286 10.014 -71.146 1.00 50.44 94 SER A C 1
ATOM 750 O O . SER A 1 94 ? 28.106 10.710 -72.145 1.00 50.44 94 SER A O 1
ATOM 752 N N . ARG A 1 95 ? 29.501 9.861 -70.617 1.00 51.94 95 ARG A N 1
ATOM 753 C CA . ARG A 1 95 ? 30.677 9.986 -71.470 1.00 51.94 95 ARG A CA 1
ATOM 754 C C . ARG A 1 95 ? 30.770 8.668 -72.206 1.00 51.94 95 ARG A C 1
ATOM 756 O O . ARG A 1 95 ? 31.306 7.702 -71.680 1.00 51.94 95 ARG A O 1
ATOM 763 N N . GLU A 1 96 ? 30.079 8.663 -73.344 1.00 57.50 96 GLU A N 1
ATOM 764 C CA . GLU A 1 96 ? 30.278 7.815 -74.514 1.00 57.50 96 GLU A CA 1
ATOM 765 C C . GLU A 1 96 ? 31.063 6.541 -74.208 1.00 57.50 96 GLU A C 1
ATOM 767 O O . GLU A 1 96 ? 32.292 6.543 -74.186 1.00 57.50 96 GLU A O 1
ATOM 772 N N . ILE A 1 97 ? 30.350 5.434 -73.998 1.00 57.44 97 ILE A N 1
ATOM 773 C CA . ILE A 1 97 ? 30.969 4.115 -74.090 1.00 57.44 97 ILE A CA 1
ATOM 774 C C . ILE A 1 97 ? 31.494 4.012 -75.532 1.00 57.44 97 ILE A C 1
ATOM 776 O O . ILE A 1 97 ? 30.678 3.985 -76.458 1.00 57.44 97 ILE A O 1
ATOM 780 N N . PRO A 1 98 ? 32.820 3.985 -75.778 1.00 58.56 98 PRO A N 1
ATOM 781 C CA . PRO A 1 98 ? 33.325 3.811 -77.131 1.00 58.56 98 PRO A CA 1
ATOM 782 C C . PRO A 1 98 ? 32.775 2.488 -77.662 1.00 58.56 98 PRO A C 1
ATOM 784 O O . PRO A 1 98 ? 32.793 1.493 -76.940 1.00 58.56 98 PRO A O 1
ATOM 787 N N . ALA A 1 99 ? 32.291 2.461 -78.907 1.00 59.72 99 ALA A N 1
ATOM 788 C CA . ALA A 1 99 ? 31.561 1.331 -79.504 1.00 59.72 99 ALA A CA 1
ATOM 789 C C . ALA A 1 99 ? 32.211 -0.056 -79.283 1.00 59.72 99 ALA A C 1
ATOM 791 O O . ALA A 1 99 ? 31.522 -1.071 -79.223 1.00 59.72 99 ALA A O 1
ATOM 792 N N . LYS A 1 100 ? 33.532 -0.090 -79.068 1.00 57.94 100 LYS A N 1
ATOM 793 C CA . LYS A 1 100 ? 34.318 -1.286 -78.732 1.00 57.94 100 LYS A CA 1
ATOM 794 C C . LYS A 1 100 ? 33.981 -1.923 -77.372 1.00 57.94 100 LYS A C 1
ATOM 796 O O . LYS A 1 100 ? 34.225 -3.108 -77.188 1.00 57.94 100 LYS A O 1
ATOM 801 N N . LEU A 1 101 ? 33.435 -1.175 -76.413 1.00 57.22 101 LEU A N 1
ATOM 802 C CA . LEU A 1 101 ? 33.023 -1.702 -75.104 1.00 57.22 101 LEU A CA 1
ATOM 803 C C . LEU A 1 101 ? 31.591 -2.255 -75.118 1.00 57.22 101 LEU A C 1
ATOM 805 O O . LEU A 1 101 ? 31.311 -3.207 -74.392 1.00 57.22 101 LEU A O 1
ATOM 809 N N . GLN A 1 102 ? 30.713 -1.743 -75.988 1.00 60.88 102 GLN A N 1
ATOM 810 C CA . GLN A 1 102 ? 29.356 -2.277 -76.158 1.00 60.88 102 GLN A CA 1
ATOM 811 C C . GLN A 1 102 ? 29.374 -3.714 -76.706 1.00 60.88 102 GLN A C 1
ATOM 813 O O . GLN A 1 102 ? 28.579 -4.557 -76.291 1.00 60.88 102 GLN A O 1
ATOM 818 N N . GLU A 1 103 ? 30.315 -4.012 -77.603 1.00 59.38 103 GLU A N 1
ATOM 819 C CA . GLU A 1 103 ? 30.510 -5.358 -78.148 1.00 59.38 103 GLU A CA 1
ATOM 820 C C . GLU A 1 103 ? 30.932 -6.356 -77.056 1.00 59.38 103 GLU A C 1
ATOM 822 O O . GLU A 1 103 ? 30.379 -7.452 -76.965 1.00 59.38 103 GLU A O 1
ATOM 827 N N . ASN A 1 104 ? 31.805 -5.940 -76.134 1.00 64.12 104 ASN A N 1
ATOM 828 C CA . ASN A 1 104 ? 32.233 -6.779 -75.013 1.00 64.12 104 ASN A CA 1
ATOM 829 C C . ASN A 1 104 ? 31.097 -7.054 -74.013 1.00 64.12 104 ASN A C 1
ATOM 831 O O . ASN A 1 104 ? 30.970 -8.178 -73.528 1.00 64.12 104 ASN A O 1
ATOM 835 N N . VAL A 1 105 ? 30.231 -6.070 -73.739 1.00 64.25 105 VAL A N 1
ATOM 836 C CA . VAL A 1 105 ? 29.040 -6.262 -72.889 1.00 64.25 105 VAL A CA 1
ATOM 837 C C . VAL A 1 105 ? 28.061 -7.251 -73.533 1.00 64.25 105 VAL A C 1
ATOM 839 O O . VAL A 1 105 ? 27.547 -8.143 -72.854 1.00 64.25 105 VAL A O 1
ATOM 842 N N . ASN A 1 106 ? 27.864 -7.168 -74.852 1.00 65.25 106 ASN A N 1
ATOM 843 C CA . ASN A 1 106 ? 27.019 -8.113 -75.586 1.00 65.25 106 ASN A CA 1
ATOM 844 C C . ASN A 1 106 ? 27.586 -9.545 -75.563 1.00 65.25 10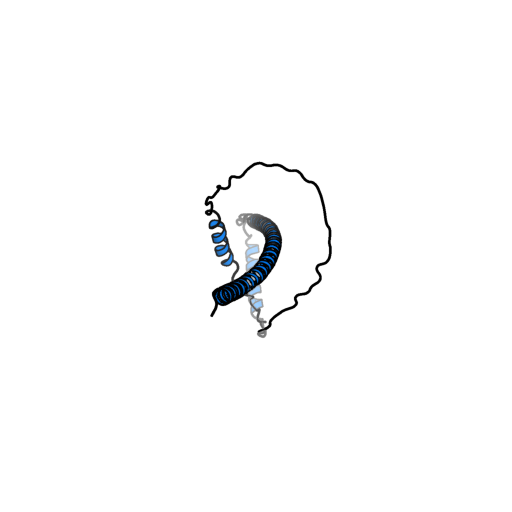6 ASN A C 1
ATOM 846 O O . ASN A 1 106 ? 26.824 -10.493 -75.366 1.00 65.25 106 ASN A O 1
ATOM 850 N N . ILE A 1 107 ? 28.909 -9.716 -75.691 1.00 67.12 107 ILE A N 1
ATOM 851 C CA . ILE A 1 107 ? 29.575 -11.027 -75.594 1.00 67.12 107 ILE A CA 1
ATOM 852 C C . ILE A 1 107 ? 29.415 -11.622 -74.187 1.00 67.12 107 ILE A C 1
ATOM 854 O O . ILE A 1 107 ? 29.068 -12.796 -74.055 1.00 67.12 107 ILE A O 1
ATOM 858 N N . VAL A 1 108 ? 29.590 -10.825 -73.127 1.00 68.19 108 VAL A N 1
ATOM 859 C CA . VAL A 1 108 ? 29.409 -11.290 -71.739 1.00 68.19 108 VAL A CA 1
ATOM 860 C C . VAL A 1 108 ? 27.958 -11.698 -71.469 1.00 68.19 108 VAL A C 1
ATOM 862 O O . VAL A 1 108 ? 27.727 -12.755 -70.881 1.00 68.19 108 VAL A O 1
ATOM 865 N N . HIS A 1 109 ? 26.970 -10.940 -71.955 1.00 67.75 109 HIS A N 1
ATOM 866 C CA . HIS A 1 109 ? 25.561 -11.336 -71.847 1.00 67.75 109 HIS A CA 1
ATOM 867 C C . HIS A 1 109 ? 25.244 -12.623 -72.624 1.00 67.75 109 HIS A C 1
ATOM 869 O O . HIS A 1 109 ? 24.442 -13.439 -72.161 1.00 67.75 109 HIS A O 1
ATOM 875 N N . HIS A 1 110 ? 25.882 -12.843 -73.777 1.00 63.91 110 HIS A N 1
ATOM 876 C CA . HIS A 1 110 ? 25.701 -14.066 -74.561 1.00 63.91 110 HIS A CA 1
ATOM 877 C C . HIS A 1 110 ? 26.335 -15.291 -73.877 1.00 63.91 110 HIS A C 1
ATOM 879 O O . HIS A 1 110 ? 25.715 -16.351 -73.799 1.00 63.91 110 HIS A O 1
ATOM 885 N N . LEU A 1 111 ? 27.525 -15.130 -73.289 1.00 59.03 111 LEU A N 1
ATOM 886 C CA . LEU A 1 111 ? 28.203 -16.177 -72.518 1.00 59.03 111 LEU A CA 1
ATOM 887 C C . LEU A 1 111 ? 27.504 -16.475 -71.182 1.00 59.03 111 LEU A C 1
ATOM 889 O O . LEU A 1 111 ? 27.464 -17.629 -70.753 1.00 59.03 111 LEU A O 1
ATOM 893 N N . GLY A 1 112 ? 26.896 -15.465 -70.551 1.00 57.47 112 GLY A N 1
ATOM 894 C CA . GLY A 1 112 ? 26.063 -15.635 -69.359 1.00 57.47 112 GLY A CA 1
ATOM 895 C C . GLY A 1 112 ? 24.843 -16.522 -69.621 1.00 57.47 112 GLY A C 1
ATOM 896 O O . GLY A 1 112 ? 24.580 -17.436 -68.845 1.00 57.47 112 GLY A O 1
ATOM 897 N N . ARG A 1 113 ? 24.161 -16.341 -70.764 1.00 58.47 113 ARG A N 1
ATOM 898 C CA . ARG A 1 113 ? 22.997 -17.164 -71.153 1.00 58.47 113 ARG A CA 1
ATOM 899 C C . ARG A 1 113 ? 23.347 -18.614 -71.500 1.00 58.47 113 ARG A C 1
ATOM 901 O O . ARG A 1 113 ? 22.524 -19.498 -71.283 1.00 58.47 113 ARG A O 1
ATOM 908 N N . LEU A 1 114 ? 24.554 -18.881 -72.001 1.00 55.66 114 LEU A N 1
ATOM 909 C CA . LEU A 1 114 ? 25.013 -20.249 -72.282 1.00 55.66 114 LEU A CA 1
ATOM 910 C C . LEU A 1 114 ? 25.319 -21.047 -71.005 1.00 55.66 114 LEU A C 1
ATOM 912 O O . LEU A 1 114 ? 25.215 -22.272 -71.002 1.00 55.66 114 LEU A O 1
ATOM 916 N N . LYS A 1 115 ? 25.651 -20.370 -69.899 1.00 52.53 115 LYS A N 1
ATOM 917 C CA . LYS A 1 115 ? 26.002 -21.028 -68.632 1.00 52.53 115 LYS A CA 1
ATOM 918 C C . LYS A 1 115 ? 24.786 -21.543 -67.849 1.00 52.53 115 LYS A C 1
ATOM 920 O O . LYS A 1 115 ? 24.943 -22.425 -67.006 1.00 52.53 115 LYS A O 1
ATOM 925 N N . ASP A 1 116 ? 23.585 -21.058 -68.157 1.00 56.09 116 ASP A N 1
ATOM 926 C CA . ASP A 1 116 ? 22.347 -21.474 -67.487 1.00 56.09 116 ASP A CA 1
ATOM 927 C C . ASP A 1 116 ? 21.643 -22.677 -68.139 1.00 56.09 116 ASP A C 1
ATOM 929 O O . ASP A 1 116 ? 20.722 -23.228 -67.543 1.00 56.09 116 ASP A O 1
ATOM 933 N N . GLN A 1 117 ? 22.112 -23.170 -69.293 1.00 56.75 117 GLN A N 1
ATOM 934 C CA . GLN A 1 117 ? 21.569 -24.395 -69.907 1.00 56.75 117 GLN A CA 1
ATOM 935 C C . GLN A 1 117 ? 22.185 -25.698 -69.364 1.00 56.75 117 GLN A C 1
ATOM 937 O O . GLN A 1 117 ? 21.752 -26.778 -69.751 1.00 56.75 117 GLN A O 1
ATOM 942 N N . ASN A 1 118 ? 23.162 -25.621 -68.450 1.00 53.91 118 ASN A N 1
ATOM 943 C CA . ASN A 1 118 ? 23.887 -26.792 -67.933 1.00 53.91 118 ASN A CA 1
ATOM 944 C C . ASN A 1 118 ? 23.717 -27.019 -66.416 1.00 53.91 118 ASN A C 1
ATOM 946 O O . ASN A 1 118 ? 24.560 -27.639 -65.766 1.00 53.91 118 ASN A O 1
ATOM 950 N N . LYS A 1 119 ? 22.632 -26.505 -65.822 1.00 56.38 119 LYS A N 1
ATOM 951 C CA . LYS A 1 119 ? 22.269 -26.802 -64.428 1.00 56.38 119 LYS A CA 1
ATOM 952 C C . LYS A 1 119 ? 21.320 -28.001 -64.383 1.00 56.38 119 LYS A C 1
ATOM 954 O O . LYS A 1 119 ? 20.124 -27.873 -64.611 1.00 56.38 119 LYS A O 1
ATOM 959 N N . SER A 1 120 ? 21.900 -29.160 -64.071 1.00 58.72 120 SER A N 1
ATOM 960 C CA . SER A 1 120 ? 21.196 -30.366 -63.613 1.00 58.72 120 SER A CA 1
ATOM 961 C C . SER A 1 120 ? 20.243 -30.035 -62.444 1.00 58.72 120 SER A C 1
ATOM 963 O O . SER A 1 120 ? 20.576 -29.137 -61.658 1.00 58.72 120 SER A O 1
ATOM 965 N N . PRO A 1 121 ? 19.091 -30.722 -62.287 1.00 51.84 121 PRO A N 1
ATOM 966 C CA . PRO A 1 121 ? 18.131 -30.439 -61.222 1.00 51.84 121 PRO A CA 1
ATOM 967 C C . PRO A 1 121 ? 18.798 -30.645 -59.858 1.00 51.84 121 PRO A C 1
ATOM 969 O O . PRO A 1 121 ? 19.247 -31.746 -59.547 1.00 51.84 121 PRO A O 1
ATOM 972 N N . LYS A 1 122 ? 18.912 -29.580 -59.058 1.00 56.44 122 LYS A N 1
ATOM 973 C CA . LYS A 1 122 ? 19.340 -29.678 -57.659 1.00 56.44 122 LYS A CA 1
ATOM 974 C C . LYS A 1 122 ? 18.117 -29.883 -56.779 1.00 56.44 122 LYS A C 1
ATOM 976 O O . LYS A 1 122 ? 17.153 -29.128 -56.874 1.00 56.44 122 LYS A O 1
ATOM 981 N N . ASP A 1 123 ? 18.214 -30.908 -55.945 1.00 48.12 123 ASP A N 1
ATOM 982 C CA . ASP A 1 123 ? 17.208 -31.371 -55.004 1.00 48.12 123 ASP A CA 1
ATOM 983 C C . ASP A 1 123 ? 16.637 -30.260 -54.117 1.00 48.12 123 ASP A C 1
ATOM 985 O O . ASP A 1 123 ? 17.350 -29.429 -53.545 1.00 48.12 123 ASP A O 1
ATOM 989 N N . ASN A 1 124 ? 15.313 -30.301 -53.984 1.00 52.00 124 ASN A N 1
ATOM 990 C CA . ASN A 1 124 ? 14.531 -29.498 -53.061 1.00 52.00 124 ASN A CA 1
ATOM 991 C C . ASN A 1 124 ? 14.840 -29.907 -51.618 1.00 52.00 124 ASN A C 1
ATOM 993 O O . ASN A 1 124 ? 14.310 -30.900 -51.136 1.00 52.00 124 ASN A O 1
ATOM 997 N N . ASN A 1 125 ? 15.625 -29.101 -50.909 1.00 49.12 125 ASN A N 1
ATOM 998 C CA . ASN A 1 125 ? 15.584 -29.030 -49.450 1.00 49.12 125 ASN A CA 1
ATOM 999 C C . ASN A 1 125 ? 15.756 -27.567 -49.029 1.00 49.12 125 ASN A C 1
ATOM 1001 O O . ASN A 1 125 ? 16.872 -27.059 -48.943 1.00 49.12 125 ASN A O 1
ATOM 1005 N N . HIS A 1 126 ? 14.639 -26.871 -48.809 1.00 44.41 126 HIS A N 1
ATOM 1006 C CA . HIS A 1 126 ? 14.632 -25.589 -48.105 1.00 44.41 126 HIS A CA 1
ATOM 1007 C C . HIS A 1 126 ? 14.380 -25.841 -46.612 1.00 44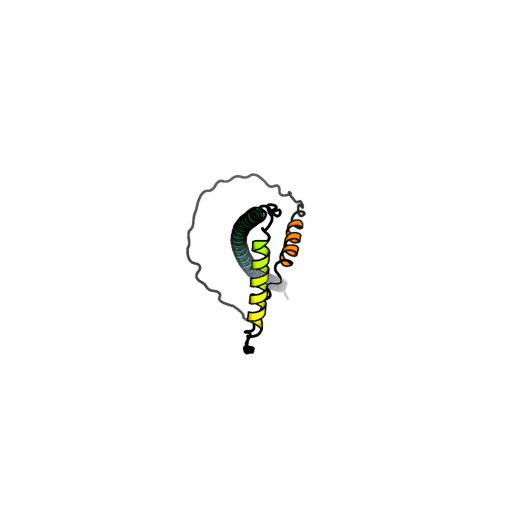.41 126 HIS A C 1
ATOM 1009 O O . HIS A 1 126 ? 13.397 -26.507 -46.279 1.00 44.41 126 HIS A O 1
ATOM 1015 N N . PRO A 1 127 ? 15.210 -25.300 -45.704 1.00 49.12 127 PRO A N 1
ATOM 1016 C CA . PRO A 1 127 ? 14.871 -25.234 -44.295 1.00 49.12 127 PRO A CA 1
ATOM 1017 C C . PRO A 1 127 ? 13.798 -24.161 -44.079 1.00 49.12 127 PRO A C 1
ATOM 1019 O O . PRO A 1 127 ? 13.903 -23.037 -44.572 1.00 49.12 127 PRO A O 1
ATOM 1022 N N . VAL A 1 128 ? 12.767 -24.525 -43.322 1.00 44.88 128 VAL A N 1
ATOM 1023 C CA . VAL A 1 128 ? 11.706 -23.633 -42.848 1.00 44.88 128 VAL A CA 1
ATOM 1024 C C . VAL A 1 128 ? 12.326 -22.569 -41.941 1.00 44.88 128 VAL A C 1
ATOM 1026 O O . VAL A 1 128 ? 12.713 -22.855 -40.810 1.00 44.88 128 VAL A O 1
ATOM 1029 N N . HIS A 1 129 ? 12.428 -21.335 -42.436 1.00 44.59 129 HIS A N 1
ATOM 1030 C CA . HIS A 1 129 ? 12.780 -20.183 -41.614 1.00 44.59 129 HIS A CA 1
ATOM 1031 C C . HIS A 1 129 ? 11.520 -19.721 -40.875 1.00 44.59 129 HIS A C 1
ATOM 1033 O O . HIS A 1 129 ? 10.584 -19.189 -41.470 1.00 44.59 129 HIS A O 1
ATOM 1039 N N . GLN A 1 130 ? 11.485 -19.969 -39.569 1.00 46.22 130 GLN A N 1
ATOM 1040 C CA . GLN A 1 130 ? 10.441 -19.498 -38.667 1.00 46.22 130 GLN A CA 1
ATOM 1041 C C . GLN A 1 130 ? 10.514 -17.964 -38.589 1.00 46.22 130 GLN A C 1
ATOM 1043 O O . GLN A 1 130 ? 11.442 -17.407 -38.004 1.00 46.22 130 GLN A O 1
ATOM 1048 N N . GLN A 1 131 ? 9.564 -17.276 -39.226 1.00 45.38 131 GLN A N 1
ATOM 1049 C CA . GLN A 1 131 ? 9.353 -15.841 -39.041 1.00 45.38 131 GLN A CA 1
ATOM 1050 C C . GLN A 1 131 ? 8.868 -15.604 -37.608 1.00 45.38 131 GLN A C 1
ATOM 1052 O O . GLN A 1 131 ? 7.750 -15.969 -37.248 1.00 45.38 131 GLN A O 1
ATOM 1057 N N . ILE A 1 132 ? 9.720 -14.995 -36.786 1.00 47.97 132 ILE A N 1
ATOM 1058 C CA . ILE A 1 132 ? 9.311 -14.415 -35.509 1.00 47.97 132 ILE A CA 1
ATOM 1059 C C . ILE A 1 132 ? 8.563 -13.124 -35.840 1.00 47.97 132 ILE A C 1
ATOM 1061 O O . ILE A 1 132 ? 9.126 -12.169 -36.371 1.00 47.97 132 ILE A O 1
ATOM 1065 N N . TYR A 1 133 ? 7.265 -13.142 -35.567 1.00 42.09 133 TYR A N 1
ATOM 1066 C CA . TYR A 1 133 ? 6.337 -12.037 -35.750 1.00 42.09 133 TYR A CA 1
ATOM 1067 C C . TYR A 1 133 ? 6.659 -10.932 -34.726 1.00 42.09 133 TYR A C 1
ATOM 1069 O O . TYR A 1 133 ? 6.222 -10.994 -33.581 1.00 42.09 133 TYR A O 1
ATOM 1077 N N . THR A 1 134 ? 7.430 -9.912 -35.109 1.00 50.00 134 THR A N 1
ATOM 1078 C CA . THR A 1 134 ? 7.529 -8.651 -34.351 1.00 50.00 134 THR A CA 1
ATOM 1079 C C . THR A 1 134 ? 6.442 -7.690 -34.826 1.00 50.00 134 THR A C 1
ATOM 1081 O O . THR A 1 134 ? 6.708 -6.672 -35.460 1.00 50.00 134 THR A O 1
ATOM 1084 N N . GLY A 1 135 ? 5.190 -8.048 -34.560 1.00 48.25 135 GLY A N 1
ATOM 1085 C CA . GLY A 1 135 ? 4.057 -7.133 -34.617 1.00 48.25 135 GLY A CA 1
ATOM 1086 C C . GLY A 1 135 ? 3.547 -6.939 -33.196 1.00 48.25 135 GLY A C 1
ATOM 1087 O O . GLY A 1 135 ? 3.290 -7.944 -32.541 1.00 48.25 135 GLY A O 1
ATOM 1088 N N . SER A 1 136 ? 3.441 -5.675 -32.761 1.00 52.22 136 SER A N 1
ATOM 1089 C CA . SER A 1 136 ? 2.782 -5.170 -31.531 1.00 52.22 136 SER A CA 1
ATOM 1090 C C . SER A 1 136 ? 3.689 -4.383 -30.573 1.00 52.22 136 SER A C 1
ATOM 1092 O O . SER A 1 136 ? 3.743 -4.678 -29.385 1.00 52.22 136 SER A O 1
ATOM 1094 N N . SER A 1 137 ? 4.367 -3.335 -31.058 1.00 50.25 137 SER A N 1
ATOM 1095 C CA . SER A 1 137 ? 4.934 -2.301 -30.163 1.00 50.25 137 SER A CA 1
ATOM 1096 C C . SER A 1 137 ? 4.447 -0.879 -30.459 1.00 50.25 137 SER A C 1
ATOM 1098 O O . SER A 1 137 ? 4.631 -0.007 -29.618 1.00 50.25 137 SER A O 1
ATOM 1100 N N . LEU A 1 138 ? 3.802 -0.619 -31.605 1.00 49.69 138 LEU A N 1
ATOM 1101 C CA . LEU A 1 138 ? 3.395 0.746 -31.968 1.00 49.69 138 LEU A CA 1
ATOM 1102 C C . LEU A 1 138 ? 1.982 1.137 -31.496 1.00 49.69 138 LEU A C 1
ATOM 1104 O O . LEU A 1 138 ? 1.669 2.325 -31.461 1.00 49.69 138 LEU A O 1
ATOM 1108 N N . GLU A 1 139 ? 1.133 0.178 -31.111 1.00 47.94 139 GLU A N 1
ATOM 1109 C CA . GLU A 1 139 ? -0.205 0.490 -30.577 1.00 47.94 139 GLU A CA 1
ATOM 1110 C C . GLU A 1 139 ? -0.213 0.729 -29.059 1.00 47.94 139 GLU A C 1
ATOM 1112 O O . GLU A 1 139 ? -1.012 1.529 -28.581 1.00 47.94 139 GLU A O 1
ATOM 1117 N N . ALA A 1 140 ? 0.747 0.176 -28.307 1.00 52.00 140 ALA A N 1
ATOM 1118 C CA . ALA A 1 140 ? 0.848 0.403 -26.860 1.00 52.00 140 ALA A CA 1
ATOM 1119 C C . ALA A 1 140 ? 1.290 1.839 -26.493 1.00 52.00 140 ALA A C 1
ATOM 1121 O O . ALA A 1 140 ? 0.937 2.352 -25.432 1.00 52.00 140 ALA A O 1
ATOM 1122 N N . SER A 1 141 ? 2.016 2.535 -27.377 1.00 52.78 141 SER A N 1
ATOM 1123 C CA . SER A 1 141 ? 2.448 3.921 -27.125 1.00 52.78 141 SER A CA 1
ATOM 1124 C C . SER A 1 141 ? 1.330 4.953 -27.289 1.00 52.78 141 SER A C 1
ATOM 1126 O O . SER A 1 141 ? 1.428 6.041 -26.722 1.00 52.78 141 SER A O 1
ATOM 1128 N N . LYS A 1 142 ? 0.248 4.637 -28.014 1.00 51.78 142 LYS A N 1
ATOM 1129 C CA . LYS A 1 142 ? -0.887 5.563 -28.154 1.00 51.78 142 LYS A CA 1
ATOM 1130 C C . LYS A 1 142 ? -1.790 5.576 -26.921 1.00 51.78 142 LYS A C 1
ATOM 1132 O O . LYS A 1 142 ? -2.333 6.630 -26.617 1.00 51.78 142 LYS A O 1
ATOM 1137 N N . GLU A 1 143 ? -1.889 4.483 -26.166 1.00 49.47 143 GLU A N 1
ATOM 1138 C CA . GLU A 1 143 ? -2.676 4.465 -24.921 1.00 49.47 143 GLU A CA 1
ATOM 1139 C C . GLU A 1 143 ? -1.963 5.154 -23.744 1.00 49.47 143 GLU A C 1
ATOM 1141 O O . GLU A 1 143 ? -2.614 5.810 -22.930 1.00 49.47 143 GLU A O 1
ATOM 1146 N N . LEU A 1 144 ? -0.627 5.117 -23.680 1.00 52.72 144 LEU A N 1
ATOM 1147 C CA . LEU A 1 144 ? 0.131 5.802 -22.620 1.00 52.72 144 LEU A CA 1
ATOM 1148 C C . LEU A 1 144 ? 0.205 7.330 -22.804 1.00 52.72 144 LEU A C 1
ATOM 1150 O O . LEU A 1 144 ? 0.292 8.060 -21.815 1.00 52.72 144 LEU A O 1
ATOM 1154 N N . GLY A 1 145 ? 0.109 7.828 -24.042 1.00 47.69 145 GLY A N 1
ATOM 1155 C CA . GLY A 1 145 ? 0.078 9.267 -24.331 1.00 47.69 145 GLY A CA 1
ATOM 1156 C C . GLY A 1 145 ? -1.200 9.968 -23.853 1.00 47.69 145 GLY A C 1
ATOM 1157 O O . GLY A 1 145 ? -1.155 11.135 -23.468 1.00 47.69 145 GLY A O 1
ATOM 1158 N N . VAL A 1 146 ? -2.331 9.256 -23.796 1.00 49.62 146 VAL A N 1
ATOM 1159 C CA . VAL A 1 146 ? -3.611 9.821 -23.325 1.00 49.62 146 VAL A CA 1
ATOM 1160 C C . VAL A 1 146 ? -3.631 9.962 -21.795 1.00 49.62 146 VAL A C 1
ATOM 1162 O O . VAL A 1 146 ? -4.288 10.855 -21.260 1.00 49.62 146 VAL A O 1
ATOM 1165 N N . LEU A 1 147 ? -2.839 9.163 -21.069 1.00 47.12 147 LEU A N 1
ATOM 1166 C CA . LEU A 1 147 ? -2.765 9.236 -19.606 1.00 47.12 147 LEU A CA 1
ATOM 1167 C C . LEU A 1 147 ? -2.000 10.471 -19.097 1.00 47.12 147 LEU A C 1
ATOM 1169 O O . LEU A 1 147 ? -2.236 10.920 -17.975 1.00 47.12 147 LEU A O 1
ATOM 1173 N N . HIS A 1 148 ? -1.118 11.053 -19.919 1.00 46.78 148 HIS A N 1
ATOM 1174 C CA . HIS A 1 148 ? -0.354 12.246 -19.540 1.00 46.78 148 HIS A CA 1
ATOM 1175 C C . HIS A 1 148 ? -1.181 13.540 -19.593 1.00 46.78 148 HIS A C 1
ATOM 1177 O O . HIS A 1 148 ? -0.833 14.507 -18.918 1.00 46.78 148 HIS A O 1
ATOM 1183 N N . GLN A 1 149 ? -2.303 13.562 -20.324 1.00 45.91 149 GLN A N 1
ATOM 1184 C CA . GLN A 1 149 ? -3.154 14.754 -20.437 1.00 45.91 149 GLN A CA 1
ATOM 1185 C C . GLN A 1 149 ? -4.311 14.783 -19.421 1.00 45.91 149 GLN A C 1
ATOM 1187 O O . GLN A 1 149 ? -4.901 15.835 -19.198 1.00 45.91 149 GLN A O 1
ATOM 1192 N N . ALA A 1 150 ? -4.583 13.675 -18.721 1.00 45.09 150 ALA A N 1
ATOM 1193 C CA . ALA A 1 150 ? -5.602 13.609 -17.667 1.00 45.09 150 ALA A CA 1
ATOM 1194 C C . ALA A 1 150 ? -5.103 14.052 -16.270 1.00 45.09 150 ALA A C 1
ATOM 1196 O O . ALA A 1 150 ? -5.858 14.002 -15.301 1.00 45.09 150 ALA A O 1
ATOM 1197 N N . LYS A 1 151 ? -3.841 14.490 -16.132 1.00 48.12 151 LYS A N 1
ATOM 1198 C CA . LYS A 1 151 ? -3.206 14.794 -14.832 1.00 48.12 151 LYS A CA 1
ATOM 1199 C C . LYS A 1 151 ? -3.110 16.292 -14.493 1.00 48.12 151 LYS A C 1
ATOM 1201 O O . LYS A 1 151 ? -2.227 16.686 -13.738 1.00 48.12 151 LYS A O 1
ATOM 1206 N N . MET A 1 152 ? -3.991 17.135 -15.036 1.00 47.47 152 MET A N 1
ATOM 1207 C CA . MET A 1 152 ? -3.897 18.600 -14.875 1.00 47.47 152 MET A CA 1
ATOM 1208 C C . MET A 1 152 ? -5.173 19.311 -14.391 1.00 47.47 152 MET A C 1
ATOM 1210 O O . MET A 1 152 ? -5.193 20.534 -14.387 1.00 47.47 152 MET A O 1
ATOM 1214 N N . GLU A 1 153 ? -6.201 18.609 -13.901 1.00 48.78 153 GLU A N 1
ATOM 1215 C CA . GLU A 1 153 ? -7.365 19.271 -13.276 1.00 48.78 153 GLU A CA 1
ATOM 1216 C C . GLU A 1 153 ? -7.874 18.524 -12.036 1.00 48.78 153 GLU A C 1
ATOM 1218 O O . GLU A 1 153 ? -8.960 17.960 -12.018 1.00 48.78 153 GLU A O 1
ATOM 1223 N N . VAL A 1 154 ? -7.091 18.551 -10.955 1.00 50.06 154 VAL A N 1
ATOM 1224 C CA . VAL A 1 154 ? -7.646 18.496 -9.591 1.00 50.06 154 VAL A CA 1
ATOM 1225 C C . VAL A 1 154 ? -6.865 19.496 -8.738 1.00 50.06 154 VAL A C 1
ATOM 1227 O O . VAL A 1 154 ? -5.924 19.154 -8.027 1.00 50.06 154 VAL A O 1
ATOM 1230 N N . HIS A 1 155 ? -7.215 20.773 -8.869 1.00 45.34 155 HIS A N 1
ATOM 1231 C CA . HIS A 1 155 ? -6.933 21.808 -7.872 1.00 45.34 155 HIS A CA 1
ATOM 1232 C C . HIS A 1 155 ? -8.277 22.301 -7.319 1.00 45.34 155 HIS A C 1
ATOM 1234 O O . HIS A 1 155 ? -8.721 23.408 -7.598 1.00 45.34 155 HIS A O 1
ATOM 1240 N N . GLY A 1 156 ? -8.952 21.437 -6.556 1.00 41.03 156 GLY A N 1
ATOM 1241 C CA . GLY A 1 156 ? -9.791 21.873 -5.437 1.00 41.03 156 GLY A CA 1
ATOM 1242 C C . GLY A 1 156 ? -8.891 21.780 -4.204 1.00 41.03 156 GLY A C 1
ATOM 1243 O O . GLY A 1 156 ? -8.337 20.721 -3.945 1.00 41.03 156 GLY A O 1
ATOM 1244 N N . GLY A 1 157 ? -8.543 22.861 -3.517 1.00 51.66 157 GLY A N 1
ATOM 1245 C CA . GLY A 1 157 ? -9.478 23.809 -2.935 1.00 51.66 157 GLY A CA 1
ATOM 1246 C C . GLY A 1 157 ? -9.843 23.284 -1.553 1.00 51.66 157 GLY A C 1
ATOM 1247 O O . GLY A 1 157 ? -10.786 22.515 -1.460 1.00 51.66 157 GLY A O 1
ATOM 1248 N N . SER A 1 158 ? -9.046 23.649 -0.537 1.00 46.50 158 SER A N 1
ATOM 1249 C CA . SER A 1 158 ? -9.412 23.705 0.890 1.00 46.50 158 SER A CA 1
ATOM 1250 C C . SER A 1 158 ? -8.196 24.107 1.741 1.00 46.50 158 SER A C 1
ATOM 1252 O O . SER A 1 158 ? -7.690 23.317 2.531 1.00 46.50 158 SER A O 1
ATOM 1254 N N . ASP A 1 159 ? -7.755 25.362 1.624 1.00 43.97 159 ASP A N 1
ATOM 1255 C CA . ASP A 1 159 ? -6.947 25.999 2.672 1.00 43.97 159 ASP A CA 1
ATOM 1256 C C . ASP A 1 159 ? -7.890 26.619 3.707 1.00 43.97 159 ASP A C 1
ATOM 1258 O O . ASP A 1 159 ? -8.205 27.807 3.687 1.00 43.97 159 ASP A O 1
ATOM 1262 N N . LEU A 1 160 ? -8.385 25.774 4.608 1.00 53.16 160 LEU A N 1
ATOM 1263 C CA . LEU A 1 160 ? -8.934 26.191 5.893 1.00 53.16 160 LEU A CA 1
ATOM 1264 C C . LEU A 1 160 ? -8.377 25.270 6.976 1.00 53.16 160 LEU A C 1
ATOM 1266 O O . LEU A 1 160 ? -9.016 24.301 7.365 1.00 53.16 160 LEU A O 1
ATOM 1270 N N . CYS A 1 161 ? -7.196 25.604 7.488 1.00 49.59 161 CYS A N 1
ATOM 1271 C CA . CYS A 1 161 ? -6.827 25.269 8.858 1.00 49.59 161 CYS A CA 1
ATOM 1272 C C . CYS A 1 161 ? -5.927 26.372 9.413 1.00 49.59 161 CYS A C 1
ATOM 1274 O O . CYS A 1 161 ? -4.713 26.379 9.237 1.00 49.59 161 CYS A O 1
ATOM 1276 N N . GLY A 1 162 ? -6.569 27.329 10.080 1.00 46.81 162 GLY A N 1
ATOM 1277 C CA . GLY A 1 162 ? -5.907 28.103 11.112 1.00 46.81 162 GLY A CA 1
ATOM 1278 C C . GLY A 1 162 ? -5.644 27.216 12.325 1.00 46.81 162 GLY A C 1
ATOM 1279 O O . GLY A 1 162 ? -6.466 26.358 12.638 1.00 46.81 162 GLY A O 1
ATOM 1280 N N . GLN A 1 163 ? -4.504 27.441 12.968 1.00 45.09 163 GLN A N 1
ATOM 1281 C CA . GLN A 1 163 ? -4.243 27.411 14.414 1.00 45.09 163 GLN A CA 1
ATOM 1282 C C . GLN A 1 163 ? -2.718 27.513 14.563 1.00 45.09 163 GLN A C 1
ATOM 1284 O O . GLN A 1 163 ? -1.977 26.686 14.050 1.00 45.09 163 GLN A O 1
ATOM 1289 N N . SER A 1 164 ? -2.223 28.679 14.964 1.00 44.44 164 SER A N 1
ATOM 1290 C CA . SER A 1 164 ? -1.936 29.047 16.359 1.00 44.44 164 SER A CA 1
ATOM 1291 C C . SER A 1 164 ? -0.480 28.750 16.694 1.00 44.44 164 SER A C 1
ATOM 1293 O O . SER A 1 164 ? -0.090 27.602 16.881 1.00 44.44 164 SER A O 1
ATOM 1295 N N . ASP A 1 165 ? 0.289 29.831 16.798 1.00 46.09 165 ASP A N 1
ATOM 1296 C CA . ASP A 1 165 ? 1.532 29.899 17.550 1.00 46.09 165 ASP A CA 1
ATOM 1297 C C . ASP A 1 165 ? 1.381 29.256 18.931 1.00 46.09 165 ASP A C 1
ATOM 1299 O O . ASP A 1 165 ? 0.534 29.675 19.714 1.00 46.09 165 ASP A O 1
ATOM 1303 N N . THR A 1 166 ? 2.280 28.333 19.251 1.00 51.88 166 THR A N 1
ATOM 1304 C CA . THR A 1 166 ? 3.025 28.342 20.516 1.00 51.88 166 THR A CA 1
ATOM 1305 C C . THR A 1 166 ? 4.285 27.520 20.299 1.00 51.88 166 THR A C 1
ATOM 1307 O O . THR A 1 166 ? 4.215 26.323 20.025 1.00 51.88 166 THR A O 1
ATOM 1310 N N . GLY A 1 167 ? 5.436 28.184 20.367 1.00 47.50 167 GLY A N 1
ATOM 1311 C CA . GLY A 1 167 ? 6.727 27.525 20.310 1.00 47.50 167 GLY A CA 1
ATOM 1312 C C . GLY A 1 167 ? 7.006 26.719 21.571 1.00 47.50 167 GLY A C 1
ATOM 1313 O O . GLY A 1 167 ? 6.703 27.162 22.672 1.00 47.50 167 GLY A O 1
ATOM 1314 N N . GLU A 1 168 ? 7.668 25.582 21.399 1.00 49.41 168 GLU A N 1
ATOM 1315 C CA . GLU A 1 168 ? 8.584 25.065 22.406 1.00 49.41 168 GLU A CA 1
ATOM 1316 C C . GLU A 1 168 ? 9.623 24.173 21.724 1.00 49.41 168 GLU A C 1
ATOM 1318 O O . GLU A 1 168 ? 9.331 23.132 21.138 1.00 49.41 168 GLU A O 1
ATOM 1323 N N . THR A 1 169 ? 10.863 24.647 21.746 1.00 50.34 169 THR A N 1
ATOM 1324 C CA . THR A 1 169 ? 12.067 23.900 21.402 1.00 50.34 169 THR A CA 1
ATOM 1325 C C . THR A 1 169 ? 12.357 22.879 22.495 1.00 50.34 169 THR A C 1
ATOM 1327 O O . THR A 1 169 ? 12.700 23.282 23.604 1.00 50.34 169 THR A O 1
ATOM 1330 N N . VAL A 1 170 ? 12.328 21.583 22.179 1.00 52.16 170 VAL A N 1
ATOM 1331 C CA . VAL A 1 170 ? 13.044 20.575 22.971 1.00 52.16 170 VAL A CA 1
ATOM 1332 C C . VAL A 1 170 ? 13.806 19.641 22.042 1.00 52.16 170 VAL A C 1
ATOM 1334 O O . VAL A 1 170 ? 13.321 19.191 21.006 1.00 52.16 170 VAL A O 1
ATOM 1337 N N . ALA A 1 171 ? 15.057 19.459 22.431 1.00 48.66 171 ALA A N 1
ATOM 1338 C CA . ALA A 1 171 ? 16.132 18.811 21.729 1.00 48.66 171 ALA A CA 1
ATOM 1339 C C . ALA A 1 171 ? 16.030 17.275 21.753 1.00 48.66 171 ALA A C 1
ATOM 1341 O O . ALA A 1 171 ? 15.521 16.693 22.703 1.00 48.66 171 ALA A O 1
ATOM 1342 N N . ASP A 1 172 ? 16.586 16.686 20.694 1.00 44.25 172 ASP A N 1
ATOM 1343 C CA . ASP A 1 172 ? 17.564 15.591 20.691 1.00 44.25 172 ASP A CA 1
ATOM 1344 C C . ASP A 1 172 ? 17.267 14.295 21.469 1.00 44.25 172 ASP A C 1
ATOM 1346 O O . ASP A 1 172 ? 17.062 14.268 22.680 1.00 44.25 172 ASP A O 1
ATOM 1350 N N . GLY A 1 173 ? 17.356 13.169 20.760 1.00 40.78 173 GLY A N 1
ATOM 1351 C CA . GLY A 1 173 ? 17.228 11.850 21.372 1.00 40.78 173 GLY A CA 1
ATOM 1352 C C . GLY A 1 173 ? 17.095 10.728 20.357 1.00 40.78 173 GLY A C 1
ATOM 1353 O O . GLY A 1 173 ? 16.028 10.139 20.202 1.00 40.78 173 GLY A O 1
ATOM 1354 N N . GLY A 1 174 ? 18.184 10.432 19.646 1.00 48.94 174 GLY A N 1
ATOM 1355 C CA . GLY A 1 174 ? 18.273 9.244 18.807 1.00 48.94 174 GLY A CA 1
ATOM 1356 C C . GLY A 1 174 ? 18.080 7.954 19.609 1.00 48.94 174 GLY A C 1
ATOM 1357 O O . GLY A 1 174 ? 18.620 7.804 20.700 1.00 48.94 174 GLY A O 1
ATOM 1358 N N . CYS A 1 175 ? 17.373 6.987 19.022 1.00 47.06 175 CYS A N 1
ATOM 1359 C CA . CYS A 1 175 ? 17.443 5.597 19.453 1.00 47.06 175 CYS A CA 1
ATOM 1360 C C . CYS A 1 175 ? 17.452 4.655 18.244 1.00 47.06 175 CYS A C 1
ATOM 1362 O O . CYS A 1 175 ? 16.473 4.472 17.525 1.00 47.06 175 CYS A O 1
ATOM 1364 N N . SER A 1 176 ? 18.639 4.089 18.048 1.00 59.16 176 SER A N 1
ATOM 1365 C CA . SER A 1 176 ? 18.987 2.937 17.226 1.00 59.16 176 SER A CA 1
ATOM 1366 C C . SER A 1 176 ? 18.375 1.655 17.794 1.00 59.16 176 SER A C 1
ATOM 1368 O O . SER A 1 176 ? 18.465 1.442 19.000 1.00 59.16 176 SER A O 1
ATOM 1370 N N . SER A 1 177 ? 17.817 0.789 16.938 1.00 51.00 177 SER A N 1
ATOM 1371 C CA . SER A 1 177 ? 17.642 -0.672 17.127 1.00 51.00 177 SER A CA 1
ATOM 1372 C C . SER A 1 177 ? 17.126 -1.261 15.800 1.00 51.00 177 SER A C 1
ATOM 1374 O O . SER A 1 177 ? 15.984 -1.033 15.423 1.00 51.00 177 SER A O 1
ATOM 1376 N N . LYS A 1 178 ? 17.977 -1.774 14.900 1.00 52.28 178 LYS A N 1
ATOM 1377 C CA . LYS A 1 178 ? 18.404 -3.186 14.797 1.00 52.28 178 LYS A CA 1
ATOM 1378 C C . LYS A 1 178 ? 17.291 -4.218 15.056 1.00 52.28 178 LYS A C 1
ATOM 1380 O O . LYS A 1 178 ? 16.814 -4.338 16.173 1.00 52.28 178 LYS A O 1
ATOM 1385 N N . GLY A 1 179 ? 17.020 -5.027 14.025 1.00 50.59 179 GLY A N 1
ATOM 1386 C CA . GLY A 1 179 ? 16.491 -6.391 14.149 1.00 50.59 179 GLY A CA 1
ATOM 1387 C C . GLY A 1 179 ? 14.982 -6.542 13.969 1.00 50.59 179 GLY A C 1
ATOM 1388 O O . GLY A 1 179 ? 14.256 -6.651 14.948 1.00 50.59 179 GLY A O 1
ATOM 1389 N N . ARG A 1 180 ? 14.509 -6.632 12.719 1.00 43.81 180 ARG A N 1
ATOM 1390 C CA . ARG A 1 180 ? 13.236 -7.303 12.414 1.00 43.81 180 ARG A CA 1
ATOM 1391 C C . ARG A 1 180 ? 13.561 -8.644 11.776 1.00 43.81 180 ARG A C 1
ATOM 1393 O O . ARG A 1 180 ? 13.781 -8.717 10.572 1.00 43.81 180 ARG A O 1
ATOM 1400 N N . GLU A 1 181 ? 13.630 -9.679 12.601 1.00 55.12 181 GLU A N 1
ATOM 1401 C CA . GLU A 1 181 ? 13.490 -11.049 12.127 1.00 55.12 181 GLU A CA 1
ATOM 1402 C C . GLU A 1 181 ? 12.010 -11.435 12.145 1.00 55.12 181 GLU A C 1
ATOM 1404 O O . GLU A 1 181 ? 11.240 -11.042 13.023 1.00 55.12 181 GLU A O 1
ATOM 1409 N N . ASN A 1 182 ? 11.642 -12.156 11.092 1.00 55.47 182 ASN A N 1
ATOM 1410 C CA . ASN A 1 182 ? 10.346 -12.743 10.793 1.00 55.47 182 ASN A CA 1
ATOM 1411 C C . ASN A 1 182 ? 9.633 -13.354 12.002 1.00 55.47 182 ASN A C 1
ATOM 1413 O O . ASN A 1 182 ? 10.182 -14.237 12.650 1.00 55.47 182 ASN A O 1
ATOM 1417 N N . CYS A 1 183 ? 8.350 -13.025 12.158 1.00 41.38 183 CYS A N 1
ATOM 1418 C CA . CYS A 1 183 ? 7.335 -13.933 12.695 1.00 41.38 183 CYS A CA 1
ATOM 1419 C C . CYS A 1 183 ? 5.962 -13.539 12.130 1.00 41.38 183 CYS A C 1
ATOM 1421 O O . CYS A 1 183 ? 5.190 -12.816 12.756 1.00 41.38 183 CYS A O 1
ATOM 1423 N N . ILE A 1 184 ? 5.653 -14.022 10.924 1.00 49.56 184 ILE A N 1
ATOM 1424 C CA . ILE A 1 184 ? 4.266 -14.180 10.472 1.00 49.56 184 ILE A CA 1
ATOM 1425 C C . ILE A 1 184 ? 3.760 -15.458 11.144 1.00 49.56 184 ILE A C 1
ATOM 1427 O O . ILE A 1 184 ? 4.059 -16.558 10.691 1.00 49.56 184 ILE A O 1
ATOM 1431 N N . SER A 1 185 ? 3.038 -15.321 12.254 1.00 50.44 185 SER A N 1
ATOM 1432 C CA . SER A 1 185 ? 2.198 -16.400 12.777 1.00 50.44 185 SER A CA 1
ATOM 1433 C C . SER A 1 185 ? 0.761 -16.111 12.368 1.00 50.44 185 SER A C 1
ATOM 1435 O O . SER A 1 185 ? 0.124 -15.190 12.876 1.00 50.44 185 SER A O 1
ATOM 1437 N N . LEU A 1 186 ? 0.296 -16.886 11.391 1.00 55.38 186 LEU A N 1
ATOM 1438 C CA . LEU A 1 186 ? -1.098 -17.005 10.987 1.00 55.38 186 LEU A CA 1
ATOM 1439 C C . LEU A 1 186 ? -1.926 -17.482 12.186 1.00 55.38 186 LEU A C 1
ATOM 1441 O O . LEU A 1 186 ? -1.761 -18.611 12.638 1.00 55.38 186 LEU A O 1
ATOM 1445 N N . LEU A 1 187 ? -2.838 -16.639 12.667 1.00 47.75 187 LEU A N 1
ATOM 1446 C CA . LEU A 1 187 ? -3.990 -17.082 13.448 1.00 47.75 187 LEU A CA 1
ATOM 1447 C C . LEU A 1 187 ? -5.214 -17.026 12.538 1.00 47.75 187 LEU A C 1
ATOM 1449 O O . LEU A 1 187 ? -5.868 -15.996 12.400 1.00 47.75 187 LEU A O 1
ATOM 1453 N N . VAL A 1 188 ? -5.474 -18.161 11.894 1.00 57.59 188 VAL A N 1
ATOM 1454 C CA . VAL A 1 188 ? -6.808 -18.550 11.441 1.00 57.59 188 VAL A CA 1
ATOM 1455 C C . VAL A 1 188 ? -7.350 -19.468 12.532 1.00 57.59 188 VAL A C 1
ATOM 1457 O O . VAL A 1 188 ? -6.816 -20.556 12.736 1.00 57.59 188 VAL A O 1
ATOM 1460 N N . GLN A 1 189 ? -8.368 -19.014 13.255 1.00 52.88 189 GLN A N 1
ATOM 1461 C CA . GLN A 1 189 ? -9.249 -19.873 14.043 1.00 52.88 189 GLN A CA 1
ATOM 1462 C C . GLN A 1 189 ? -10.686 -19.437 13.757 1.00 52.88 189 GLN A C 1
ATOM 1464 O O . GLN A 1 189 ? -11.070 -18.313 14.085 1.00 52.88 189 GLN A O 1
ATOM 1469 N N . GLU A 1 190 ? -11.417 -20.325 13.082 1.00 56.78 190 GLU A N 1
ATOM 1470 C CA . GLU A 1 190 ? -12.870 -20.479 13.228 1.00 56.78 190 GLU A CA 1
ATOM 1471 C C . GLU A 1 190 ? -13.170 -21.273 14.506 1.00 56.78 190 GLU A C 1
ATOM 1473 O O . GLU A 1 190 ? -12.335 -22.140 14.867 1.00 56.78 190 GLU A O 1
#

Secondary structure (DSSP, 8-state):
--HHHHHHHHHHHHHHHHHHHHHHHHHHHHHHHHHHHHHHHHHHHHHHHHHHHHHHHHHHHHHHHHHHHHHHHHHHHHHHHHHHHTS-----------HHHHHHHHHHHHHHHHHGGG-PPPP-------------SSSHHHHHHHHTTSSS--------------------------------------

Sequence (190 aa):
MSLLEMQNNIVMLLTAKMDERADGLEDMVRRNTMKTEAINKSVDFISGEVKTLKSDMKKVEVICQENEQKVAELEQKVNDAERYQVEPEAPWNSREIPAKLQENVNIVHHLGRLKDQNKSPKDNNHPVHQQIYTGSSLEASKELGVLHQAKMEVHGGSDLCGQSDTGETVADGGCSSKGRENCISLLVQE

pLDDT: mean 72.23, std 23.15, range [40.78, 98.75]

Radius of gyration: 43.93 Å; chains: 1; bounding box: 76×61×135 Å

Foldseek 3Di:
DDPVVVVVVVVVVVVVVVVVVVVVVVVVVVVVVVVVVVVVVVVVVVVVVVVVVVVVVVVVVVVVVVVVVVVVVVVVVVVVVVVVVVPDPPPPPDPDPDPVVVVVVVVVVVVVVVVVVPDDDDDDDDDDDDDDDPPDDPVVVVVVVVVVVVPPDDPDDDPDDDDDDDDDDDDDDDDDDDDDDDDPDDDDDD